Protein AF-A0A6A4THE2-F1 (afdb_monomer_lite)

Sequence (191 aa):
MVERQPLNVDTAPPATPEPNFGVDHFDLRKSAILLRVSKFRNQQLVLPAESPAGNKFVLVVRDSHLRSLVDGFVKMPEGRLSFGFMSTPGASAAELRTELVNGTVTPTPNLVCLLAPSNNLTASRTFGEAGVDFAKLLRSACNLFPEVVVLDFPPRLTADADHQKLMREEFHRVAARMDISFVTSVESSCF

Structure (mmCIF, N/CA/C/O backbone):
data_AF-A0A6A4THE2-F1
#
_entry.id   AF-A0A6A4THE2-F1
#
loop_
_atom_site.group_PDB
_atom_site.id
_atom_site.type_symbol
_atom_site.label_atom_id
_atom_site.label_alt_id
_atom_site.label_comp_id
_atom_site.label_asym_id
_atom_site.label_entity_id
_atom_site.label_seq_id
_atom_site.pdbx_PDB_ins_code
_atom_site.Cartn_x
_atom_site.Cartn_y
_atom_site.Cartn_z
_atom_site.occupancy
_atom_site.B_iso_or_equiv
_atom_site.auth_seq_id
_atom_site.auth_comp_id
_atom_site.auth_asym_id
_atom_site.auth_atom_id
_atom_site.pdbx_PDB_model_num
ATOM 1 N N . MET A 1 1 ? -18.995 58.769 -59.042 1.00 47.78 1 MET A N 1
ATOM 2 C CA . MET A 1 1 ? -18.087 59.090 -57.915 1.00 47.78 1 MET A CA 1
ATOM 3 C C . MET A 1 1 ? -18.699 58.482 -56.660 1.00 47.78 1 MET A C 1
ATOM 5 O O . MET A 1 1 ? -19.915 58.362 -56.667 1.00 47.78 1 MET A O 1
ATOM 9 N N . VAL A 1 2 ? -17.892 58.124 -55.652 1.00 33.59 2 VAL A N 1
ATOM 10 C CA . VAL A 1 2 ? -18.186 57.263 -54.472 1.00 33.59 2 VAL A CA 1
ATOM 11 C C . VAL A 1 2 ? -17.758 55.810 -54.740 1.00 33.59 2 VAL A C 1
ATOM 13 O O . VAL A 1 2 ? -18.439 55.075 -55.441 1.00 33.59 2 VAL A O 1
ATOM 16 N N . GLU A 1 3 ? -16.471 55.489 -54.589 1.00 31.64 3 GLU A N 1
ATOM 17 C CA . GLU A 1 3 ? -15.688 55.208 -53.360 1.00 31.64 3 GLU A CA 1
ATOM 18 C C . GLU A 1 3 ? -15.756 53.716 -52.992 1.00 31.64 3 GLU A C 1
ATOM 20 O O . GLU A 1 3 ? -16.794 53.185 -52.610 1.00 31.64 3 GLU A O 1
ATOM 25 N N . ARG A 1 4 ? -14.620 53.028 -53.175 1.00 43.34 4 ARG A N 1
ATOM 26 C CA . ARG A 1 4 ? -14.388 51.674 -52.668 1.00 43.34 4 ARG A CA 1
ATOM 27 C C . ARG A 1 4 ? -14.100 51.780 -51.172 1.00 43.34 4 ARG A C 1
ATOM 29 O O . ARG A 1 4 ? -13.187 52.512 -50.804 1.00 43.34 4 ARG A O 1
ATOM 36 N N . GLN A 1 5 ? -14.784 50.986 -50.353 1.00 42.03 5 GLN A N 1
ATOM 37 C CA . GLN A 1 5 ? -14.344 50.665 -48.992 1.00 42.03 5 GLN A CA 1
ATOM 38 C C . GLN A 1 5 ? -14.095 49.152 -48.843 1.00 42.03 5 GLN A C 1
ATOM 40 O O . GLN A 1 5 ? -14.671 48.368 -49.602 1.00 42.03 5 GLN A O 1
ATOM 45 N N . PRO A 1 6 ? -13.160 48.746 -47.961 1.00 44.06 6 PRO A N 1
ATOM 46 C CA . PRO A 1 6 ? -12.442 47.476 -48.056 1.00 44.06 6 PRO A CA 1
ATOM 47 C C . PRO A 1 6 ? -13.088 46.327 -47.263 1.00 44.06 6 PRO A C 1
ATOM 49 O O . PRO A 1 6 ? -13.943 46.544 -46.408 1.00 44.06 6 PRO A O 1
ATOM 52 N N . LEU A 1 7 ? -12.641 45.097 -47.565 1.00 41.56 7 LEU A N 1
ATOM 53 C CA . LEU A 1 7 ? -12.952 43.860 -46.837 1.00 41.56 7 LEU A CA 1
ATOM 54 C C . LEU A 1 7 ? -12.784 44.063 -45.325 1.00 41.56 7 LEU A C 1
ATOM 56 O O . LEU A 1 7 ? -11.675 44.351 -44.873 1.00 41.56 7 LEU A O 1
ATOM 60 N N . ASN A 1 8 ? -13.858 43.846 -44.562 1.00 42.09 8 ASN A N 1
ATOM 61 C CA . ASN A 1 8 ? -13.769 43.755 -43.113 1.00 42.09 8 ASN A CA 1
ATOM 62 C C . ASN A 1 8 ? -13.618 42.289 -42.701 1.00 42.09 8 ASN A C 1
ATOM 64 O O . ASN A 1 8 ? -14.359 41.410 -43.143 1.00 42.09 8 ASN A O 1
ATOM 68 N N . VAL A 1 9 ? -12.581 42.069 -41.907 1.00 47.09 9 VAL A N 1
ATOM 69 C CA . VAL A 1 9 ? -12.074 40.791 -41.430 1.00 47.09 9 VAL A CA 1
ATOM 70 C C . VAL A 1 9 ? -12.994 40.262 -40.329 1.00 47.09 9 VAL A C 1
ATOM 72 O O . VAL A 1 9 ? -13.354 40.997 -39.417 1.00 47.09 9 VAL A O 1
ATOM 75 N N . ASP A 1 10 ? -13.357 38.989 -40.472 1.00 46.22 10 ASP A N 1
ATOM 76 C CA . ASP A 1 10 ? -13.636 38.005 -39.422 1.00 46.22 10 ASP A CA 1
ATOM 77 C C . ASP A 1 10 ? -14.444 38.486 -38.200 1.00 46.22 10 ASP A C 1
ATOM 79 O O . ASP A 1 10 ? -13.923 39.063 -37.246 1.00 46.22 10 ASP A O 1
ATOM 83 N N . THR A 1 11 ? -15.746 38.194 -38.191 1.00 43.22 11 THR A N 1
ATOM 84 C CA . THR A 1 11 ? -16.556 38.249 -36.966 1.00 43.22 11 THR A CA 1
ATOM 85 C C . THR A 1 11 ? -17.008 36.832 -36.641 1.00 43.22 11 THR A C 1
ATOM 87 O O . THR A 1 11 ? -17.979 36.326 -37.205 1.00 43.22 11 THR A O 1
ATOM 90 N N . ALA A 1 12 ? -16.255 36.176 -35.758 1.00 51.69 12 ALA A N 1
ATOM 91 C CA . ALA A 1 12 ? -16.609 34.887 -35.184 1.00 51.69 12 ALA A CA 1
ATOM 92 C C . ALA A 1 12 ? -18.002 34.950 -34.515 1.00 51.69 12 ALA A C 1
ATOM 94 O O . ALA A 1 12 ? -18.358 35.985 -33.940 1.00 51.69 12 ALA A O 1
ATOM 95 N N . PRO A 1 13 ? -18.804 33.869 -34.569 1.00 50.53 13 PRO A N 1
ATOM 96 C CA . PRO A 1 13 ? -20.100 33.830 -33.902 1.00 50.53 13 PRO A CA 1
ATOM 97 C C . PRO A 1 13 ? -19.938 33.964 -32.375 1.00 50.53 13 PRO A C 1
ATOM 99 O O . PRO A 1 13 ? -18.913 33.549 -31.827 1.00 50.53 13 PRO A O 1
ATOM 102 N N . PRO A 1 14 ? -20.933 34.541 -31.673 1.00 45.19 14 PRO A N 1
ATOM 103 C CA . PRO A 1 14 ? -20.851 34.785 -30.239 1.00 45.19 14 PRO A CA 1
ATOM 104 C C . PRO A 1 14 ? -20.637 33.472 -29.484 1.00 45.19 14 PRO A C 1
ATOM 106 O O . PRO A 1 14 ? -21.377 32.506 -29.678 1.00 45.19 14 PRO A O 1
ATOM 109 N N . ALA A 1 15 ? -19.618 33.455 -28.623 1.00 46.94 15 ALA A N 1
ATOM 110 C CA . ALA A 1 15 ? -19.347 32.345 -27.726 1.00 46.94 15 ALA A CA 1
ATOM 111 C C . ALA A 1 15 ? -20.599 32.048 -26.889 1.00 46.94 15 ALA A C 1
ATOM 113 O O . ALA A 1 15 ? -21.132 32.920 -26.199 1.00 46.94 15 ALA A O 1
ATOM 114 N N . THR A 1 16 ? -21.075 30.808 -26.971 1.00 46.00 16 THR A N 1
ATOM 115 C CA . THR A 1 16 ? -22.059 30.254 -26.043 1.00 46.00 16 THR A CA 1
ATOM 116 C C . THR A 1 16 ? -21.571 30.460 -24.609 1.00 46.00 16 THR A C 1
ATOM 118 O O . THR A 1 16 ? -20.392 30.211 -24.352 1.00 46.00 16 THR A O 1
ATOM 121 N N . PRO A 1 17 ? -22.429 30.907 -23.675 1.00 41.12 17 PRO A N 1
ATOM 122 C CA . PRO A 1 17 ? -22.025 31.069 -22.288 1.00 41.12 17 PRO A CA 1
ATOM 123 C C . PRO A 1 17 ? -21.584 29.710 -21.741 1.00 41.12 17 PRO A C 1
ATOM 125 O O . PRO A 1 17 ? -22.376 28.768 -21.683 1.00 41.12 17 PRO A O 1
ATOM 128 N N . GLU A 1 18 ? -20.304 29.624 -21.382 1.00 40.69 18 GLU A N 1
ATOM 129 C CA . GLU A 1 18 ? -19.726 28.524 -20.614 1.00 40.69 18 GLU A CA 1
ATOM 130 C C . GLU A 1 18 ? -20.642 28.228 -19.415 1.00 40.69 18 GLU A C 1
ATOM 132 O O . GLU A 1 18 ? -21.074 29.170 -18.733 1.00 40.69 18 GLU A O 1
ATOM 137 N N . PRO A 1 19 ? -20.978 26.955 -19.141 1.00 32.97 19 PRO A N 1
ATOM 138 C CA . PRO A 1 19 ? -21.737 26.610 -17.956 1.00 32.97 19 PRO A CA 1
ATOM 139 C C . PRO A 1 19 ? -20.916 27.051 -16.751 1.00 32.97 19 PRO A C 1
AT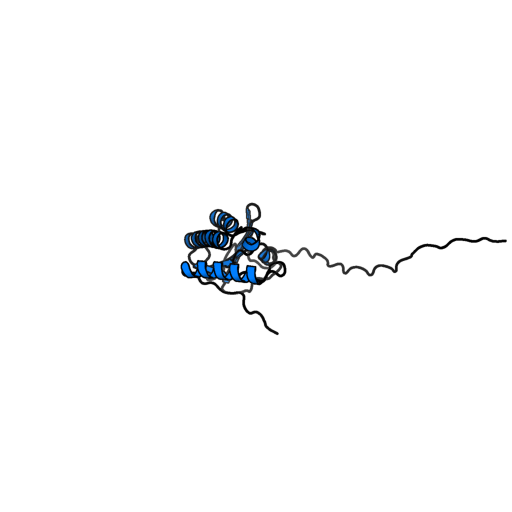OM 141 O O . PRO A 1 19 ? -19.862 26.495 -16.445 1.00 32.97 19 PRO A O 1
ATOM 144 N N . ASN A 1 20 ? -21.406 28.094 -16.087 1.00 34.16 20 ASN A N 1
ATOM 145 C CA . ASN A 1 20 ? -20.848 28.598 -14.852 1.00 34.16 20 ASN A CA 1
ATOM 146 C C . ASN A 1 20 ? -21.115 27.523 -13.790 1.00 34.16 20 ASN A C 1
ATOM 148 O O . ASN A 1 20 ? -22.138 27.544 -13.104 1.00 34.16 20 ASN A O 1
ATOM 152 N N . PHE A 1 21 ? -20.235 26.522 -13.719 1.00 31.91 21 PHE A N 1
ATOM 153 C CA . PHE A 1 21 ? -20.159 25.599 -12.600 1.00 31.91 21 PHE A CA 1
ATOM 154 C C . PHE A 1 21 ? -19.711 26.435 -11.412 1.00 31.91 21 PHE A C 1
ATOM 156 O O . PHE A 1 21 ? -18.520 26.584 -11.144 1.00 31.91 21 PHE A O 1
ATOM 163 N N . GLY A 1 22 ? -20.697 27.050 -10.756 1.00 26.88 22 GLY A N 1
ATOM 164 C CA . GLY A 1 22 ? -20.522 27.682 -9.468 1.00 26.88 22 GLY A CA 1
ATOM 165 C C . GLY A 1 22 ? -19.762 26.702 -8.597 1.00 26.88 22 GLY A C 1
ATOM 166 O O . GLY A 1 22 ? -20.231 25.596 -8.326 1.00 26.88 22 GLY A O 1
ATOM 167 N N . VAL A 1 23 ? -18.544 27.083 -8.227 1.00 34.28 23 VAL A N 1
ATOM 168 C CA . VAL A 1 23 ? -17.790 26.382 -7.202 1.00 34.28 23 VAL A CA 1
ATOM 169 C C . VAL A 1 23 ? -18.492 26.740 -5.904 1.00 34.28 23 VAL A C 1
ATOM 171 O O . VAL A 1 23 ? -18.096 27.664 -5.196 1.00 34.28 23 VAL A O 1
ATOM 174 N N . ASP A 1 24 ? -19.604 26.056 -5.639 1.00 31.52 24 ASP A N 1
ATOM 175 C CA . ASP A 1 24 ? -20.202 26.047 -4.322 1.00 31.52 24 ASP A CA 1
ATOM 176 C C . ASP A 1 24 ? -19.120 25.515 -3.396 1.00 31.52 24 ASP A C 1
ATOM 178 O O . ASP A 1 24 ? -18.710 24.353 -3.464 1.00 31.52 24 ASP A O 1
ATOM 182 N N . HIS A 1 25 ? -18.585 26.427 -2.592 1.00 35.97 25 HIS A N 1
ATOM 183 C CA . HIS A 1 25 ? -17.572 26.150 -1.598 1.00 35.97 25 HIS A CA 1
ATOM 184 C C . HIS A 1 25 ? -18.195 25.166 -0.601 1.00 35.97 25 HIS A C 1
ATOM 186 O O . HIS A 1 25 ? -18.919 25.550 0.319 1.00 35.97 25 HIS A O 1
ATOM 192 N N . PHE A 1 26 ? -18.001 23.873 -0.857 1.00 33.72 26 PHE A N 1
ATOM 193 C CA . PHE A 1 26 ? -18.670 22.813 -0.125 1.00 33.72 26 PHE A CA 1
ATOM 194 C C . PHE A 1 26 ? -18.062 22.732 1.273 1.00 33.72 26 PHE A C 1
ATOM 196 O O . PHE A 1 26 ? -16.903 22.362 1.463 1.00 33.72 26 PHE A O 1
ATOM 203 N N . ASP A 1 27 ? -18.842 23.162 2.257 1.00 34.69 27 ASP A N 1
ATOM 204 C CA . ASP A 1 27 ? -18.435 23.201 3.652 1.00 34.69 27 ASP A CA 1
ATOM 205 C C . ASP A 1 27 ? -18.423 21.776 4.231 1.00 34.69 27 ASP A C 1
ATOM 207 O O . ASP A 1 27 ? -19.470 21.182 4.513 1.00 34.69 27 ASP A O 1
ATOM 211 N N . LEU A 1 28 ? -17.212 21.248 4.434 1.00 39.53 28 LEU A N 1
ATOM 212 C CA . LEU A 1 28 ? -16.891 19.970 5.090 1.00 39.53 28 LEU A CA 1
ATOM 213 C C . LEU A 1 28 ? -17.504 19.817 6.499 1.00 39.53 28 LEU A C 1
ATOM 215 O O . LEU A 1 28 ? -17.424 18.747 7.094 1.00 39.53 28 LEU A O 1
ATOM 219 N N . ARG A 1 29 ? -18.139 20.861 7.046 1.00 37.97 29 ARG A N 1
ATOM 220 C CA . ARG A 1 29 ? -18.820 20.850 8.348 1.00 37.97 29 ARG A CA 1
ATOM 221 C C . ARG A 1 29 ? -20.212 20.210 8.348 1.00 37.97 29 ARG A C 1
ATOM 223 O O . ARG A 1 29 ? -20.781 20.049 9.424 1.00 37.97 29 ARG A O 1
ATOM 230 N N . LYS A 1 30 ? -20.793 19.857 7.194 1.00 32.84 30 LYS A N 1
ATOM 231 C CA . LYS A 1 30 ? -22.213 19.442 7.128 1.00 32.84 30 LYS A CA 1
ATOM 232 C C . LYS A 1 30 ? -22.513 17.960 7.399 1.00 32.84 30 LYS A C 1
ATOM 234 O O . LYS A 1 30 ? -23.680 17.581 7.408 1.00 32.84 30 LYS A O 1
ATOM 239 N N . SER A 1 31 ? -21.517 17.139 7.716 1.00 34.66 31 SER A N 1
ATOM 240 C CA . SER A 1 31 ? -21.732 15.790 8.264 1.00 34.66 31 SER A CA 1
ATOM 241 C C . SER A 1 31 ? -20.623 15.492 9.267 1.00 34.66 31 SER A C 1
ATOM 243 O O . SER A 1 31 ? -19.463 15.356 8.893 1.00 34.66 31 SER A O 1
ATOM 245 N N . ALA A 1 32 ? -20.986 15.500 10.549 1.00 33.16 32 ALA A N 1
ATOM 246 C CA . ALA A 1 32 ? -20.094 15.551 11.702 1.00 33.16 32 ALA A CA 1
ATOM 247 C C . ALA A 1 32 ? -19.288 14.257 11.922 1.00 33.16 32 ALA A C 1
ATOM 249 O O . ALA A 1 32 ? -19.515 13.520 12.874 1.00 33.16 32 ALA A O 1
ATOM 250 N N . ILE A 1 33 ? -18.298 14.012 11.069 1.00 43.28 33 ILE A N 1
ATOM 251 C CA . ILE A 1 33 ? -17.077 13.322 11.476 1.00 43.28 33 ILE A CA 1
ATOM 252 C C . ILE A 1 33 ? -16.025 14.419 11.484 1.00 43.28 33 ILE A C 1
ATOM 254 O O . ILE A 1 33 ? 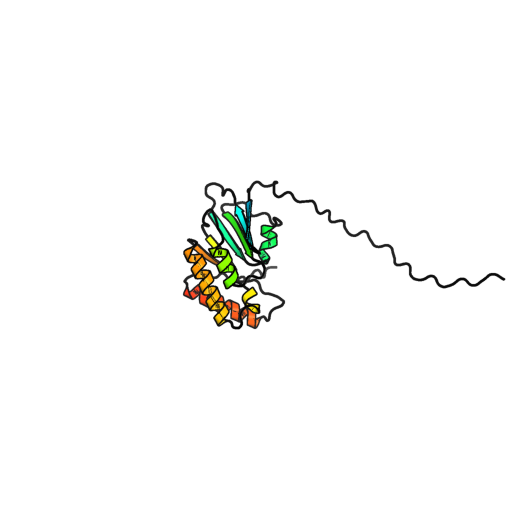-15.570 14.864 10.433 1.00 43.28 33 ILE A O 1
ATOM 258 N N . LEU A 1 34 ? -15.696 14.932 12.669 1.00 47.31 34 LEU A N 1
ATOM 259 C CA . LEU A 1 34 ? -14.552 15.823 12.811 1.00 47.31 34 LEU A CA 1
ATOM 260 C C . LEU A 1 34 ? -13.342 15.052 12.260 1.00 47.31 34 LEU A C 1
ATOM 262 O O . LEU A 1 34 ? -13.128 13.908 12.642 1.00 47.31 34 LEU A O 1
ATOM 266 N N . LEU A 1 35 ? -12.615 15.611 11.296 1.00 54.00 35 LEU A N 1
ATOM 267 C CA . LEU A 1 35 ? -11.446 14.963 10.702 1.00 54.00 35 LEU A CA 1
ATOM 268 C C . LEU A 1 35 ? -10.191 15.663 11.210 1.00 54.00 35 LEU A C 1
ATOM 270 O O . LEU A 1 35 ? -10.076 16.887 11.122 1.00 54.00 35 LEU A O 1
ATOM 274 N N . ARG A 1 36 ? -9.222 14.900 11.719 1.00 55.91 36 ARG A N 1
ATOM 275 C CA . ARG A 1 36 ? -7.886 15.429 11.988 1.00 55.91 36 ARG A CA 1
ATOM 276 C C . ARG A 1 36 ? -7.089 15.364 10.697 1.00 55.91 36 ARG A C 1
ATOM 278 O O . ARG A 1 36 ? -6.763 14.278 10.224 1.00 55.91 36 ARG A O 1
ATOM 285 N N . VAL A 1 37 ? -6.774 16.533 10.149 1.00 57.91 37 VAL A N 1
ATOM 286 C CA . VAL A 1 37 ? -5.910 16.660 8.975 1.00 57.91 37 VAL A CA 1
ATOM 287 C C . VAL A 1 37 ? -4.520 17.087 9.425 1.00 57.91 37 VAL A C 1
ATOM 289 O O . VAL A 1 37 ? -4.367 18.125 10.066 1.00 57.91 37 VAL A O 1
ATOM 292 N N . SER A 1 38 ? -3.499 16.313 9.075 1.00 58.56 38 SER A N 1
ATOM 293 C CA . SER A 1 38 ? -2.101 16.722 9.224 1.00 58.56 38 SER A CA 1
ATOM 294 C C . SER A 1 38 ? -1.381 16.622 7.889 1.00 58.56 38 SER A C 1
ATOM 296 O O . SER A 1 38 ? -1.568 15.666 7.136 1.00 58.56 38 SER A O 1
ATOM 298 N N . LYS A 1 39 ? -0.552 17.625 7.599 1.00 55.84 39 LYS A N 1
ATOM 299 C CA . LYS A 1 39 ? 0.350 17.619 6.449 1.00 55.84 39 LYS A CA 1
ATOM 300 C C . LYS A 1 39 ? 1.781 17.489 6.938 1.00 55.84 39 LYS A C 1
ATOM 302 O O . LYS A 1 39 ? 2.210 18.274 7.781 1.00 55.84 39 LYS A O 1
ATOM 307 N N . PHE A 1 40 ? 2.510 16.530 6.387 1.00 47.62 40 PHE A N 1
ATOM 308 C CA . PHE A 1 40 ? 3.949 16.407 6.576 1.00 47.62 40 PHE A CA 1
ATOM 309 C C . PHE A 1 40 ? 4.597 16.332 5.195 1.00 47.62 40 PHE A C 1
ATOM 311 O O . PHE A 1 40 ? 4.357 15.402 4.434 1.00 47.62 40 PHE A O 1
ATOM 318 N N . ARG A 1 41 ? 5.361 17.363 4.816 1.00 65.81 41 ARG A N 1
ATOM 319 C CA . ARG A 1 41 ? 5.879 17.523 3.442 1.00 65.81 41 ARG A CA 1
ATOM 320 C C . ARG A 1 41 ? 4.758 17.393 2.388 1.00 65.81 41 ARG A C 1
ATOM 322 O O . ARG A 1 41 ? 3.850 18.219 2.378 1.00 65.81 41 ARG A O 1
ATOM 329 N N . ASN A 1 42 ? 4.825 16.370 1.529 1.00 61.88 42 ASN A N 1
ATOM 330 C CA . ASN A 1 42 ? 3.851 16.072 0.471 1.00 61.88 42 ASN A CA 1
ATOM 331 C C . ASN A 1 42 ? 2.746 15.092 0.914 1.00 61.88 42 ASN A C 1
ATOM 333 O O . ASN A 1 42 ? 1.868 14.769 0.117 1.00 61.88 42 ASN A O 1
ATOM 337 N N . GLN A 1 43 ? 2.779 14.604 2.155 1.00 60.69 43 GLN A N 1
ATOM 338 C CA . GLN A 1 43 ? 1.788 13.688 2.711 1.00 60.69 43 GLN A CA 1
ATOM 339 C C . GLN A 1 43 ? 0.574 14.458 3.240 1.00 60.69 43 GLN A C 1
ATOM 341 O O . GLN A 1 43 ? 0.711 15.462 3.946 1.00 60.69 43 GLN A O 1
ATOM 346 N N . GLN A 1 44 ? -0.619 13.947 2.953 1.00 67.12 44 GLN A N 1
ATOM 347 C CA . GLN A 1 44 ? -1.866 14.362 3.586 1.00 67.12 44 GLN A CA 1
ATOM 348 C C . GLN A 1 44 ? -2.439 13.179 4.362 1.00 67.12 44 GLN A C 1
ATOM 350 O O . GLN A 1 44 ? -2.744 12.136 3.783 1.00 67.12 44 GLN A O 1
ATOM 355 N N . LEU A 1 45 ? -2.555 13.347 5.677 1.00 69.12 45 LEU A N 1
ATOM 356 C CA . LEU A 1 45 ? -3.149 12.377 6.586 1.00 69.12 45 LEU A CA 1
ATOM 357 C C . LEU A 1 45 ? -4.497 12.914 7.060 1.00 69.12 45 LEU A C 1
ATOM 359 O O . LEU A 1 45 ? -4.569 14.026 7.578 1.00 69.12 45 LEU A O 1
ATOM 363 N N . VAL A 1 46 ? -5.544 12.120 6.878 1.00 69.56 46 VAL A N 1
ATOM 364 C CA . VAL A 1 46 ? -6.910 12.399 7.319 1.00 69.56 46 VAL A CA 1
ATOM 365 C C . VAL A 1 46 ? -7.338 11.270 8.237 1.00 69.56 46 VAL A C 1
ATOM 367 O O . VAL A 1 46 ? -7.367 10.115 7.823 1.00 69.56 46 VAL A O 1
ATOM 370 N N . LEU A 1 47 ? -7.662 11.595 9.483 1.00 66.75 47 LEU A N 1
ATOM 371 C CA . LEU A 1 47 ? -8.113 10.631 10.483 1.00 66.75 47 LEU A CA 1
ATOM 372 C C . LEU A 1 47 ? -9.509 11.006 10.981 1.00 66.75 47 LEU A C 1
ATOM 374 O O . LEU A 1 47 ? -9.789 12.199 11.115 1.00 66.75 47 LEU A O 1
ATOM 378 N N . PRO A 1 48 ? -10.365 10.032 11.318 1.00 63.62 48 PRO A N 1
ATOM 379 C CA . PRO A 1 48 ? -11.575 10.311 12.076 1.00 63.62 48 PRO A CA 1
ATOM 380 C C . PRO A 1 48 ? -11.167 10.825 13.464 1.00 63.62 48 PRO A C 1
ATOM 382 O O . PRO A 1 48 ? -10.382 10.182 14.158 1.00 63.62 48 PRO A O 1
ATOM 385 N N . ALA A 1 49 ? -11.648 12.001 13.862 1.00 54.84 49 ALA A N 1
ATOM 386 C CA . ALA A 1 49 ? -11.329 12.592 15.162 1.00 54.84 49 ALA A CA 1
ATOM 387 C C . ALA A 1 49 ? -12.031 11.856 16.306 1.00 54.84 49 ALA A C 1
ATOM 389 O O . ALA A 1 49 ? -11.480 11.784 17.398 1.00 54.84 49 ALA A O 1
ATOM 390 N N . GLU A 1 50 ? -13.195 11.264 16.036 1.00 56.66 50 GLU A N 1
ATOM 391 C CA . GLU A 1 50 ? -13.880 10.344 16.938 1.00 56.66 50 GLU A CA 1
ATOM 392 C C . GLU A 1 50 ? -14.465 9.194 16.112 1.00 56.66 50 GLU A C 1
ATOM 394 O O . GLU A 1 50 ? -15.204 9.406 15.150 1.00 56.66 50 GLU A O 1
ATOM 399 N N . SER A 1 51 ? -14.089 7.961 16.455 1.00 54.78 51 SER A N 1
ATOM 400 C CA . SER A 1 51 ? -14.739 6.767 15.917 1.00 54.78 51 SER A CA 1
ATOM 401 C C . SER A 1 51 ? -15.937 6.465 16.825 1.00 54.78 51 SER A C 1
ATOM 403 O O . SER A 1 51 ? -15.718 6.318 18.032 1.00 54.78 51 SER A O 1
ATOM 405 N N . PRO A 1 52 ? -17.179 6.376 16.309 1.00 58.50 52 PRO A N 1
ATOM 406 C CA . PRO A 1 52 ? -18.329 5.977 17.116 1.00 58.50 52 PRO A CA 1
ATOM 407 C C . PRO A 1 52 ? -18.028 4.688 17.889 1.00 58.50 52 PRO A C 1
ATOM 409 O O . PRO A 1 52 ? -17.383 3.779 17.353 1.00 58.50 52 PRO A O 1
ATOM 412 N N . ALA A 1 53 ? -18.466 4.607 19.148 1.00 59.12 53 ALA A N 1
ATOM 413 C CA . ALA A 1 53 ? -18.183 3.462 20.010 1.00 59.12 53 ALA A CA 1
ATOM 414 C C . ALA A 1 53 ? -18.605 2.145 19.325 1.00 59.12 53 ALA A C 1
ATOM 416 O O . ALA A 1 53 ? -19.785 1.923 19.063 1.00 59.12 53 ALA A O 1
ATOM 417 N N . GLY A 1 54 ? -17.626 1.284 19.021 1.00 67.38 54 GLY A N 1
ATOM 418 C CA . GLY A 1 54 ? -17.836 -0.012 18.361 1.00 67.38 54 GLY A CA 1
ATOM 419 C C . GLY A 1 54 ? -17.440 -0.089 16.880 1.00 67.38 54 GLY A C 1
ATOM 420 O O . GLY A 1 54 ? -17.447 -1.188 16.324 1.00 67.38 54 GLY A O 1
ATOM 421 N N . ASN A 1 55 ? -17.049 1.019 16.241 1.00 73.31 55 ASN A N 1
ATOM 422 C CA . ASN A 1 55 ? -16.586 1.000 14.851 1.00 73.31 55 ASN A CA 1
ATOM 423 C C . ASN A 1 55 ? -15.123 0.551 14.728 1.00 73.31 55 ASN A C 1
ATOM 425 O O . ASN A 1 55 ? -14.254 1.043 15.452 1.00 73.31 55 ASN A O 1
ATOM 429 N N . LYS A 1 56 ? -14.830 -0.323 13.755 1.00 79.31 56 LYS A N 1
ATOM 430 C CA . LYS A 1 56 ? -13.445 -0.690 13.415 1.00 79.31 56 LYS A CA 1
ATOM 431 C C . LYS A 1 56 ? -12.801 0.417 12.584 1.00 79.31 56 LYS A C 1
ATOM 433 O O . LYS A 1 56 ? -13.357 0.833 11.569 1.00 79.31 56 LYS A O 1
ATOM 438 N N . PHE A 1 57 ? -11.624 0.868 12.994 1.00 81.69 57 PHE A N 1
ATOM 439 C CA . PHE A 1 57 ? -10.853 1.881 12.286 1.00 81.69 57 PHE A CA 1
ATOM 440 C C . PHE A 1 57 ? -9.954 1.238 11.218 1.00 81.69 57 PHE A C 1
ATOM 442 O O . PHE A 1 57 ? -9.108 0.401 11.534 1.00 81.69 57 PHE A O 1
ATOM 449 N N . VAL A 1 58 ? -10.131 1.633 9.958 1.00 82.75 58 VAL A N 1
ATOM 450 C CA . VAL A 1 58 ? -9.344 1.186 8.804 1.00 82.75 58 VAL A CA 1
ATOM 451 C C . VAL A 1 58 ? -8.530 2.359 8.267 1.00 82.75 58 VAL A C 1
ATOM 453 O O . VAL A 1 58 ? -9.091 3.382 7.879 1.00 82.75 58 VAL A O 1
ATOM 456 N N . LEU A 1 59 ? -7.209 2.215 8.205 1.00 84.31 59 LEU A N 1
ATOM 457 C CA . LEU A 1 59 ? -6.335 3.200 7.571 1.00 84.31 59 LEU A CA 1
ATOM 458 C C . LEU A 1 59 ? -6.006 2.749 6.147 1.00 84.31 59 LEU A C 1
ATOM 460 O O . LEU A 1 59 ? -5.413 1.693 5.953 1.00 84.31 59 LEU A O 1
ATOM 464 N N . VAL A 1 60 ? -6.337 3.562 5.151 1.00 84.06 60 VAL A N 1
ATOM 465 C CA . VAL A 1 60 ? -5.960 3.326 3.755 1.00 84.06 60 VAL A CA 1
ATOM 466 C C . VAL A 1 60 ? -4.729 4.162 3.415 1.00 84.06 60 VAL A C 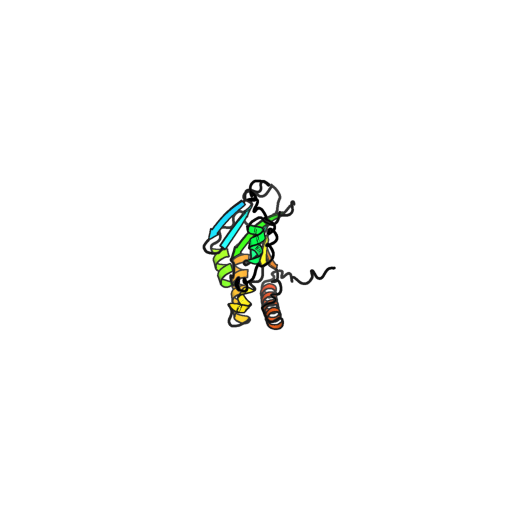1
ATOM 468 O O . VAL A 1 60 ? -4.728 5.380 3.591 1.00 84.06 60 VAL A O 1
ATOM 471 N N . VAL A 1 61 ? -3.681 3.517 2.906 1.00 81.50 61 VAL A N 1
ATOM 472 C CA . VAL A 1 61 ? -2.413 4.160 2.535 1.00 81.50 61 VAL A CA 1
ATOM 473 C C . VAL A 1 61 ? -2.227 4.074 1.020 1.00 81.50 61 VAL A C 1
ATOM 475 O O . VAL A 1 61 ? -2.226 2.973 0.467 1.00 81.50 61 VAL A O 1
ATOM 478 N N . ARG A 1 62 ? -2.066 5.213 0.332 1.00 73.44 62 ARG A N 1
ATOM 479 C CA . ARG A 1 62 ? -1.833 5.267 -1.128 1.00 73.44 62 ARG A CA 1
ATOM 480 C C . ARG A 1 62 ? -0.993 6.481 -1.543 1.00 73.44 62 ARG A C 1
ATOM 482 O O . ARG A 1 62 ? -0.695 7.379 -0.761 1.00 73.44 62 ARG A O 1
ATOM 489 N N . ASP A 1 63 ? -0.658 6.499 -2.826 1.00 65.12 63 ASP A N 1
ATOM 490 C CA . ASP A 1 63 ? -0.318 7.675 -3.618 1.00 65.12 63 ASP A CA 1
ATOM 491 C C . ASP A 1 63 ? -1.533 8.582 -3.950 1.00 65.12 63 ASP A C 1
ATOM 493 O O . ASP A 1 63 ? -2.618 8.461 -3.377 1.00 65.12 63 ASP A O 1
ATOM 497 N N . SER A 1 64 ? -1.351 9.521 -4.882 1.00 59.81 64 SER A N 1
ATOM 498 C CA . SER A 1 64 ? -2.278 10.609 -5.233 1.00 59.81 64 SER A CA 1
ATOM 499 C C . SER A 1 64 ? -3.706 10.198 -5.588 1.00 59.81 64 SER A C 1
ATOM 501 O O . SER A 1 64 ? -4.590 11.051 -5.546 1.00 59.81 64 SER A O 1
ATOM 503 N N . HIS A 1 65 ? -3.974 8.935 -5.925 1.00 56.62 65 HIS A N 1
ATOM 504 C CA . HIS A 1 65 ? -5.322 8.504 -6.308 1.00 56.62 65 HIS A CA 1
ATOM 505 C C . HIS A 1 65 ? -6.343 8.512 -5.155 1.00 56.62 65 HIS A C 1
ATOM 507 O O . HIS A 1 65 ? -7.530 8.353 -5.422 1.00 56.62 65 HIS A O 1
ATOM 513 N N . LEU A 1 66 ? -5.928 8.679 -3.891 1.00 59.94 66 LEU A N 1
ATOM 514 C CA . LEU A 1 66 ? -6.864 8.896 -2.770 1.00 59.94 66 LEU A CA 1
ATOM 515 C C . LEU A 1 66 ? -7.180 10.373 -2.521 1.00 59.94 66 LEU A C 1
ATOM 517 O O . LEU A 1 66 ? -8.002 10.672 -1.656 1.00 59.94 66 LEU A O 1
ATOM 521 N N . ARG A 1 67 ? -6.550 11.308 -3.244 1.00 55.38 67 ARG A N 1
ATOM 522 C CA . ARG A 1 67 ? -6.694 12.738 -2.957 1.00 55.38 67 ARG A CA 1
ATOM 523 C C . ARG A 1 67 ? -8.137 13.232 -3.102 1.00 55.38 67 ARG A C 1
ATOM 525 O O . ARG A 1 67 ? -8.568 14.033 -2.292 1.00 55.38 67 ARG A O 1
ATOM 532 N N . SER A 1 68 ? -8.926 12.666 -4.015 1.00 54.56 68 SER A N 1
ATOM 533 C CA . SER A 1 68 ? -10.361 12.974 -4.125 1.00 54.56 68 SER A CA 1
ATOM 534 C C . SER A 1 68 ? -11.187 12.534 -2.904 1.00 54.56 68 SER A C 1
ATOM 536 O O . SER A 1 68 ? -12.129 13.226 -2.527 1.00 54.56 68 SER A O 1
ATOM 538 N N . LEU A 1 69 ? -10.831 11.421 -2.250 1.00 54.94 69 LEU A N 1
ATOM 539 C CA . LEU A 1 69 ? -11.472 10.976 -1.001 1.00 54.94 69 LEU A CA 1
ATOM 540 C C . LEU A 1 69 ? -11.072 11.879 0.170 1.00 54.94 69 LEU A C 1
ATOM 542 O O . LEU A 1 69 ? -11.894 12.273 0.989 1.00 54.94 69 LEU A O 1
ATOM 546 N N . VAL A 1 70 ? -9.790 12.223 0.207 1.00 54.09 70 VAL A N 1
ATOM 547 C CA . VAL A 1 70 ? -9.155 13.074 1.215 1.00 54.09 70 VAL A CA 1
ATOM 548 C C . VAL A 1 70 ? -9.633 14.530 1.136 1.00 54.09 70 VAL A C 1
ATOM 550 O O . VAL A 1 70 ? -9.774 15.179 2.170 1.00 54.09 70 VAL A O 1
ATOM 553 N N . ASP A 1 71 ? -9.926 15.028 -0.066 1.00 58.31 71 ASP A N 1
ATOM 554 C CA . ASP A 1 71 ? -10.454 16.375 -0.310 1.00 58.31 71 ASP A CA 1
ATOM 555 C C . ASP A 1 71 ? -11.989 16.449 -0.120 1.00 58.31 71 ASP A C 1
ATOM 557 O O . ASP A 1 71 ? -12.587 17.506 -0.307 1.00 58.31 71 ASP A O 1
ATOM 561 N N . GLY A 1 72 ? -12.639 15.351 0.298 1.00 53.50 72 GLY A N 1
ATOM 562 C CA . GLY A 1 72 ? -14.052 15.334 0.695 1.00 53.50 72 GLY A CA 1
ATOM 563 C C . GLY A 1 72 ? -15.060 15.207 -0.447 1.00 53.50 72 GLY A C 1
ATOM 564 O O . GLY A 1 72 ? -16.254 15.398 -0.224 1.00 53.50 72 GLY A O 1
ATOM 565 N N . PHE A 1 73 ? -14.615 14.858 -1.658 1.00 47.88 73 PHE A N 1
ATOM 566 C CA . PHE A 1 73 ? -15.507 14.700 -2.814 1.00 47.88 73 PHE A CA 1
ATOM 567 C C . PHE A 1 73 ? -16.362 13.427 -2.757 1.00 47.88 73 PHE A C 1
ATOM 569 O O . PHE A 1 73 ? -17.336 13.305 -3.498 1.00 47.88 73 PHE A O 1
ATOM 576 N N . VAL A 1 74 ? -16.029 12.477 -1.878 1.00 53.88 74 VAL A N 1
ATOM 577 C CA . VAL A 1 74 ? -16.769 11.222 -1.707 1.00 53.88 74 VAL A CA 1
ATOM 578 C C . VAL A 1 74 ? -17.262 11.113 -0.274 1.00 53.88 74 VAL A C 1
ATOM 580 O O . VAL A 1 74 ? -16.478 11.147 0.674 1.00 53.88 74 VAL A O 1
ATOM 583 N N . LYS A 1 75 ? -18.577 10.941 -0.118 1.00 55.34 75 LYS A N 1
ATOM 584 C CA . LYS A 1 75 ? -19.163 10.580 1.172 1.00 55.34 75 LYS A CA 1
ATOM 585 C C . LYS A 1 75 ? -18.727 9.166 1.531 1.00 55.34 75 LYS A C 1
ATOM 587 O O . LYS A 1 75 ? -18.977 8.230 0.773 1.00 55.34 75 LYS A O 1
ATOM 592 N N . MET A 1 76 ? -18.100 9.019 2.693 1.00 62.16 76 MET A N 1
ATOM 593 C CA . MET A 1 76 ? -17.800 7.697 3.225 1.00 62.16 76 MET A CA 1
ATOM 594 C C . MET A 1 76 ? -19.106 6.962 3.539 1.00 62.16 76 MET A C 1
ATOM 596 O O . MET A 1 76 ? -20.029 7.589 4.065 1.00 62.16 76 MET A O 1
ATOM 600 N N . PRO A 1 77 ? -19.211 5.663 3.213 1.00 58.72 77 PRO A N 1
ATOM 601 C CA . PRO A 1 77 ? -20.393 4.890 3.553 1.00 58.72 77 PRO A CA 1
ATOM 602 C C . PRO A 1 77 ? -20.587 4.895 5.070 1.00 58.72 77 PRO A C 1
ATOM 604 O O . PRO A 1 77 ? -19.655 4.617 5.828 1.00 58.72 77 PRO A O 1
ATOM 607 N N . GLU A 1 78 ? -21.803 5.208 5.509 1.00 62.59 78 GLU A N 1
ATOM 608 C CA . GLU A 1 78 ? -22.184 5.067 6.910 1.00 62.59 78 GLU A CA 1
ATOM 609 C C . GLU A 1 78 ? -22.191 3.580 7.280 1.00 62.59 78 GLU A C 1
ATOM 611 O O . GLU A 1 78 ? -22.690 2.734 6.533 1.00 62.59 78 GLU A O 1
ATOM 616 N N . GLY A 1 79 ? -21.610 3.232 8.427 1.00 66.94 79 GLY A N 1
ATOM 617 C CA . GLY A 1 79 ? -21.539 1.840 8.845 1.00 66.94 79 GLY A CA 1
ATOM 618 C C . GLY A 1 79 ? -20.646 1.596 10.052 1.00 66.94 79 GLY A C 1
ATOM 619 O O . GLY A 1 79 ? -20.263 2.511 10.777 1.00 66.94 79 GLY A O 1
ATOM 620 N N . ARG A 1 80 ? -20.302 0.319 10.250 1.00 75.06 80 ARG A N 1
ATOM 621 C CA . ARG A 1 80 ? -19.474 -0.162 11.372 1.00 75.06 80 ARG A CA 1
ATOM 622 C C . ARG A 1 80 ? -17.970 0.072 11.180 1.00 75.06 80 ARG A C 1
ATOM 624 O O . ARG A 1 80 ? -17.166 -0.437 11.961 1.00 75.06 80 ARG A O 1
ATOM 631 N N . LEU A 1 81 ? -17.583 0.771 10.115 1.00 73.81 81 LEU A N 1
ATOM 632 C CA . LEU A 1 81 ? -16.195 1.054 9.769 1.00 73.81 81 LEU A CA 1
ATOM 633 C C . LEU A 1 81 ? -15.966 2.561 9.777 1.00 73.81 81 LEU A C 1
ATOM 635 O O . LEU A 1 81 ? -16.762 3.318 9.229 1.00 73.81 81 LEU A O 1
ATOM 639 N N . SER A 1 82 ? -14.847 2.967 10.359 1.00 78.31 82 SER A N 1
ATOM 640 C CA . SER A 1 82 ? -14.335 4.332 10.288 1.00 78.31 82 SER A CA 1
ATOM 641 C C . SER A 1 82 ? -13.073 4.310 9.441 1.00 78.31 82 SER A C 1
ATOM 643 O O . SER A 1 82 ? -12.240 3.424 9.615 1.00 78.31 82 SER A O 1
ATOM 645 N N . PHE A 1 83 ? -12.909 5.270 8.536 1.00 77.12 83 PHE A N 1
ATOM 646 C CA . PHE A 1 83 ? -11.789 5.278 7.599 1.00 77.12 83 PHE A CA 1
ATOM 647 C C . PHE A 1 83 ? -10.872 6.468 7.826 1.00 77.12 83 PHE A C 1
ATOM 649 O O . PHE A 1 83 ? -11.325 7.587 8.056 1.00 77.12 83 PHE A O 1
ATOM 656 N N . GLY A 1 84 ? -9.577 6.205 7.729 1.00 79.88 84 GLY A N 1
ATOM 657 C CA . GLY A 1 84 ? -8.524 7.203 7.664 1.00 79.88 84 GLY A CA 1
ATOM 658 C C . GLY A 1 84 ? -7.749 7.021 6.373 1.00 79.88 84 GLY A C 1
ATOM 659 O O . GLY A 1 84 ? -7.695 5.922 5.820 1.00 79.88 84 GLY A O 1
ATOM 660 N N . PHE A 1 85 ? -7.132 8.089 5.896 1.00 80.06 85 PHE A N 1
ATOM 661 C CA . PHE A 1 85 ? -6.431 8.102 4.624 1.00 80.06 85 PHE A CA 1
ATOM 662 C C . PHE A 1 85 ? -5.065 8.742 4.784 1.00 80.06 85 PHE A C 1
ATOM 664 O O . PHE A 1 85 ? -4.951 9.848 5.305 1.00 80.06 85 PHE A O 1
ATOM 671 N N . MET A 1 86 ? -4.038 8.059 4.296 1.00 80.25 86 MET A N 1
ATOM 672 C CA . MET A 1 86 ? -2.686 8.581 4.184 1.00 80.25 86 MET A CA 1
ATOM 673 C C . MET A 1 86 ? -2.312 8.610 2.706 1.00 80.25 86 MET A C 1
ATOM 675 O O . MET A 1 86 ? -2.170 7.562 2.075 1.00 80.25 86 MET A O 1
ATOM 679 N N . SER A 1 87 ? -2.205 9.814 2.149 1.00 78.12 87 SER A N 1
ATOM 680 C CA . SER A 1 87 ? -1.942 10.037 0.729 1.00 78.12 87 SER A CA 1
ATOM 681 C C . SER A 1 87 ? -0.609 10.746 0.537 1.00 78.12 87 SER A C 1
ATOM 683 O O . SER A 1 87 ? -0.477 11.902 0.939 1.00 78.12 87 SER A O 1
ATOM 685 N N . THR A 1 88 ? 0.335 10.102 -0.150 1.00 74.38 88 THR A N 1
ATOM 686 C CA . THR A 1 88 ? 1.607 10.723 -0.561 1.00 74.38 88 THR A CA 1
ATOM 687 C C . THR A 1 88 ? 1.748 10.659 -2.088 1.00 74.38 88 THR A C 1
ATOM 689 O O . THR A 1 88 ? 2.200 9.646 -2.625 1.00 74.38 88 THR A O 1
ATOM 692 N N . PRO A 1 89 ? 1.335 11.710 -2.825 1.00 68.69 89 PRO A N 1
ATOM 693 C CA . PRO A 1 89 ? 1.421 11.777 -4.284 1.00 68.69 89 PRO A CA 1
ATOM 694 C C . PRO A 1 89 ? 2.797 11.402 -4.834 1.00 68.69 89 PRO A C 1
ATOM 696 O O . PRO A 1 89 ? 3.809 11.920 -4.372 1.00 68.69 89 PRO A O 1
ATOM 699 N N . GLY A 1 90 ? 2.824 10.518 -5.835 1.00 71.94 90 GLY A N 1
ATOM 700 C CA . GLY A 1 90 ? 4.057 10.111 -6.517 1.00 71.94 90 GLY A CA 1
ATOM 701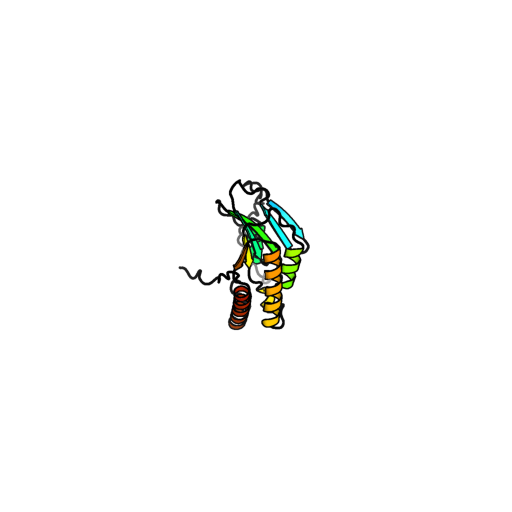 C C . GLY A 1 90 ? 5.003 9.222 -5.703 1.00 71.94 90 GLY A C 1
ATOM 702 O O . GLY A 1 90 ? 6.039 8.832 -6.231 1.00 71.94 90 GLY A O 1
ATOM 703 N N . ALA A 1 91 ? 4.657 8.863 -4.462 1.00 76.25 91 ALA A N 1
ATOM 704 C CA . ALA A 1 91 ? 5.564 8.132 -3.588 1.00 76.25 91 ALA A CA 1
ATOM 705 C C . ALA A 1 91 ? 5.844 6.703 -4.076 1.00 76.25 91 ALA A C 1
ATOM 707 O O . ALA A 1 91 ? 4.932 5.942 -4.420 1.00 76.25 91 ALA A O 1
ATOM 708 N N . SER A 1 92 ? 7.122 6.347 -4.052 1.00 83.94 92 SER A N 1
ATOM 709 C CA . SER A 1 92 ? 7.645 4.984 -4.104 1.00 83.94 92 SER A CA 1
ATOM 710 C C . SER A 1 92 ? 7.472 4.261 -2.760 1.00 83.94 92 SER A C 1
ATOM 712 O O . SER A 1 92 ? 7.173 4.871 -1.730 1.00 83.94 92 SER A O 1
ATOM 714 N N . ALA A 1 93 ? 7.724 2.950 -2.736 1.00 85.19 93 ALA A N 1
ATOM 715 C CA . ALA A 1 93 ? 7.702 2.140 -1.517 1.00 85.19 93 ALA A CA 1
ATOM 716 C C . ALA A 1 93 ? 8.585 2.712 -0.387 1.00 85.19 93 ALA A C 1
ATOM 718 O O . ALA A 1 93 ? 8.187 2.723 0.780 1.00 85.19 93 ALA A O 1
ATOM 719 N N . ALA A 1 94 ? 9.777 3.212 -0.728 1.00 84.31 94 ALA A N 1
ATOM 720 C CA . ALA A 1 94 ? 10.725 3.770 0.234 1.00 84.31 94 ALA A CA 1
ATOM 721 C C . ALA A 1 94 ? 10.225 5.087 0.855 1.00 84.31 94 ALA A C 1
ATOM 723 O O . ALA A 1 94 ? 10.386 5.322 2.059 1.00 84.31 94 ALA A O 1
ATOM 724 N N . GLU A 1 95 ? 9.581 5.928 0.049 1.00 83.56 95 GLU A N 1
ATOM 725 C CA . GLU A 1 95 ? 8.986 7.185 0.504 1.00 83.56 95 GLU A CA 1
ATOM 726 C C . GLU A 1 95 ? 7.760 6.914 1.374 1.00 83.56 95 GLU A C 1
ATOM 728 O O . GLU A 1 95 ? 7.702 7.411 2.496 1.00 83.56 95 GLU A O 1
ATOM 733 N N . LEU A 1 96 ? 6.849 6.033 0.938 1.00 83.56 96 LEU A N 1
ATOM 734 C CA . LEU A 1 96 ? 5.701 5.613 1.751 1.00 83.56 96 LEU A CA 1
ATOM 735 C C . LEU A 1 96 ? 6.135 5.048 3.103 1.00 83.56 96 LEU A C 1
ATOM 737 O O . LEU A 1 96 ? 5.502 5.329 4.116 1.00 83.56 96 LEU A O 1
ATOM 741 N N . ARG A 1 97 ? 7.239 4.295 3.147 1.00 87.19 97 ARG A N 1
ATOM 742 C CA . ARG A 1 97 ? 7.784 3.767 4.402 1.00 87.19 97 ARG A CA 1
ATOM 743 C C . ARG A 1 97 ? 8.222 4.888 5.338 1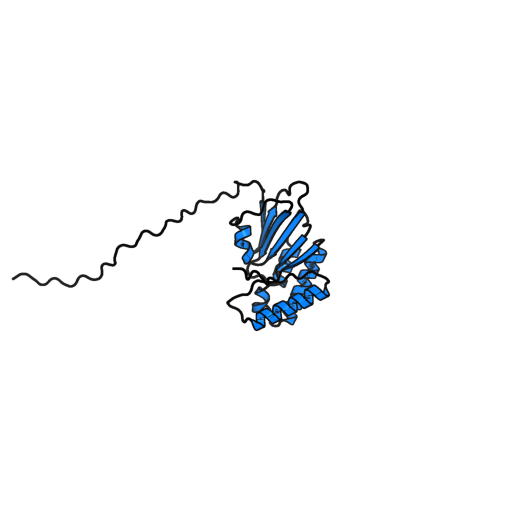.00 87.19 97 ARG A C 1
ATOM 745 O O . ARG A 1 97 ? 7.949 4.822 6.532 1.00 87.19 97 ARG A O 1
ATOM 752 N N . THR A 1 98 ? 8.926 5.883 4.809 1.00 83.38 98 THR A N 1
ATOM 753 C CA . THR A 1 98 ? 9.394 7.034 5.595 1.00 83.38 98 THR A CA 1
ATOM 754 C C . THR A 1 98 ? 8.210 7.794 6.181 1.00 83.38 98 THR A C 1
ATOM 756 O O . THR A 1 98 ? 8.192 8.100 7.370 1.00 83.38 98 THR A O 1
ATOM 759 N N . GLU A 1 99 ? 7.192 8.021 5.359 1.00 82.56 99 GLU A N 1
ATOM 760 C CA . GLU A 1 99 ? 5.953 8.686 5.749 1.00 82.56 99 GLU A CA 1
ATOM 761 C C . GLU A 1 99 ? 5.140 7.876 6.776 1.00 82.56 99 GLU A C 1
ATOM 763 O O . GLU A 1 99 ? 4.553 8.451 7.687 1.00 82.56 99 GLU A O 1
ATOM 768 N N . LEU A 1 100 ? 5.147 6.542 6.689 1.00 83.56 100 LEU A N 1
ATOM 769 C CA . LEU A 1 100 ? 4.469 5.663 7.646 1.00 83.56 100 LEU A CA 1
ATOM 770 C C . LEU A 1 100 ? 5.161 5.640 9.014 1.00 83.56 100 LEU A C 1
ATOM 772 O O . LEU A 1 100 ? 4.494 5.655 10.040 1.00 83.56 100 LEU A O 1
ATOM 776 N N . VAL A 1 101 ? 6.497 5.607 9.028 1.00 84.69 101 VAL A N 1
ATOM 777 C CA . VAL A 1 101 ? 7.295 5.583 10.266 1.00 84.69 101 VAL A CA 1
ATOM 778 C C . VAL A 1 101 ? 7.252 6.929 10.989 1.00 84.69 101 VAL A C 1
ATOM 780 O O . VAL A 1 101 ? 7.240 6.961 12.215 1.00 84.69 101 VAL A O 1
ATOM 783 N N . ASN A 1 102 ? 7.220 8.033 10.241 1.00 80.94 102 ASN A N 1
ATOM 784 C CA . ASN A 1 102 ? 7.159 9.379 10.813 1.00 80.94 102 ASN A CA 1
ATOM 785 C C . ASN A 1 102 ? 5.722 9.846 11.091 1.00 80.94 102 ASN A C 1
ATOM 787 O O . ASN A 1 102 ? 5.519 10.822 11.813 1.00 80.94 102 ASN A O 1
ATOM 791 N N . GLY A 1 103 ? 4.730 9.181 10.498 1.00 74.12 103 GLY A N 1
ATOM 792 C CA . GLY A 1 103 ? 3.324 9.513 10.642 1.00 74.12 103 GLY A CA 1
ATOM 793 C C . GLY A 1 103 ? 2.780 9.082 11.998 1.00 74.12 103 GLY A C 1
ATOM 794 O O . GLY A 1 103 ? 2.688 7.895 12.304 1.00 74.12 103 GLY A O 1
ATOM 795 N N . THR A 1 104 ? 2.341 10.045 12.803 1.00 75.62 104 THR A N 1
ATOM 796 C CA . THR A 1 104 ? 1.613 9.750 14.040 1.00 75.62 104 THR A CA 1
ATOM 797 C C . THR A 1 104 ? 0.157 9.419 13.708 1.00 75.62 104 THR A C 1
ATOM 799 O O . THR A 1 104 ? -0.685 10.312 13.601 1.00 75.62 104 THR A O 1
ATOM 802 N N . VAL A 1 105 ? -0.150 8.131 13.538 1.00 77.62 105 VAL A N 1
ATOM 803 C CA . VAL A 1 105 ? -1.527 7.646 13.356 1.00 77.62 105 VAL A CA 1
ATOM 804 C C . VAL A 1 105 ? -2.132 7.341 14.724 1.00 77.62 105 VAL A C 1
ATOM 806 O O . VAL A 1 105 ? -1.706 6.416 15.411 1.00 77.62 105 VAL A O 1
ATOM 809 N N . THR A 1 106 ? -3.117 8.133 15.145 1.00 73.31 106 THR A N 1
ATOM 810 C CA . THR A 1 106 ? -3.834 7.923 16.413 1.00 73.31 106 THR A CA 1
ATOM 811 C C . THR A 1 106 ? -5.326 8.197 16.211 1.00 73.31 106 THR A C 1
ATOM 813 O O . THR A 1 106 ? -5.650 9.269 15.696 1.00 73.31 106 THR A O 1
ATOM 816 N N . PRO A 1 107 ? -6.234 7.286 16.619 1.00 76.50 107 PRO A N 1
ATOM 817 C CA . PRO A 1 107 ? -5.989 5.996 17.287 1.00 76.50 107 PRO A CA 1
ATOM 818 C C . PRO A 1 107 ? -5.330 4.948 16.371 1.00 76.50 107 PRO A C 1
ATOM 820 O O . PRO A 1 107 ? -5.301 5.117 15.156 1.00 76.50 107 PRO A O 1
ATOM 823 N N . THR A 1 108 ? -4.779 3.872 16.942 1.00 84.56 108 THR A N 1
ATOM 824 C CA . THR A 1 108 ? -4.189 2.774 16.156 1.00 84.56 108 THR A CA 1
ATOM 825 C C . THR A 1 108 ? -5.273 2.097 15.305 1.00 84.56 108 THR A C 1
ATOM 827 O O . THR A 1 108 ? -6.303 1.702 15.855 1.00 84.56 108 THR A O 1
ATOM 830 N N . PRO A 1 109 ? -5.083 1.952 13.981 1.00 86.25 109 PRO A N 1
ATOM 831 C CA . PRO A 1 109 ? -6.036 1.263 13.119 1.00 86.25 109 PRO A CA 1
ATOM 832 C C . PRO A 1 109 ? -6.140 -0.219 13.462 1.00 86.25 109 PRO A C 1
ATOM 834 O O . PRO A 1 109 ? -5.150 -0.874 13.780 1.00 86.25 109 PRO A O 1
ATOM 837 N N . ASN A 1 110 ? -7.357 -0.750 13.354 1.00 87.62 110 ASN A N 1
ATOM 838 C CA . ASN A 1 110 ? -7.616 -2.183 13.418 1.00 87.62 110 ASN A CA 1
ATOM 839 C C . ASN A 1 110 ? -7.114 -2.896 12.160 1.00 87.62 110 ASN A C 1
ATOM 841 O O . ASN A 1 110 ? -6.753 -4.058 12.250 1.00 87.62 110 ASN A O 1
ATOM 845 N N . LEU A 1 111 ? -7.104 -2.204 11.017 1.00 86.75 111 LEU A N 1
ATOM 846 C CA . LEU A 1 111 ? -6.658 -2.729 9.731 1.00 86.75 111 LEU A CA 1
ATOM 847 C C . LEU A 1 111 ? -5.968 -1.629 8.923 1.00 86.75 111 LEU A C 1
ATOM 849 O O . LEU A 1 111 ? -6.507 -0.529 8.782 1.00 86.75 111 LEU A O 1
ATOM 853 N N . VAL A 1 112 ? -4.812 -1.938 8.343 1.00 89.12 112 VAL A N 1
ATOM 854 C CA . VAL A 1 112 ? -4.155 -1.086 7.351 1.00 89.12 112 VAL A CA 1
ATOM 855 C C . VAL A 1 112 ? -4.291 -1.693 5.969 1.00 89.12 112 VAL A C 1
ATOM 857 O O . VAL A 1 112 ? -3.855 -2.808 5.707 1.00 89.12 112 VAL A O 1
ATOM 860 N N . CYS A 1 113 ? -4.868 -0.912 5.072 1.00 88.75 113 CYS A N 1
ATOM 861 C CA . CYS A 1 113 ? -5.048 -1.238 3.676 1.00 88.75 113 CYS A CA 1
ATOM 862 C C . CYS A 1 113 ? -3.988 -0.497 2.853 1.00 88.75 113 CYS A C 1
ATOM 864 O O . CYS A 1 113 ? -4.162 0.675 2.506 1.00 88.75 113 CYS A O 1
ATOM 866 N N . LEU A 1 114 ? -2.873 -1.167 2.563 1.00 89.81 114 LEU A N 1
ATOM 867 C CA . LEU A 1 114 ? -1.768 -0.596 1.801 1.00 89.81 114 LEU A CA 1
ATOM 868 C C . LEU A 1 114 ? -1.967 -0.856 0.313 1.00 89.81 114 LEU A C 1
ATOM 870 O O . LEU A 1 114 ? -2.012 -2.004 -0.116 1.00 89.81 114 LEU A O 1
ATOM 874 N N . LEU A 1 115 ? -2.014 0.194 -0.496 1.00 86.56 115 LEU A N 1
ATOM 875 C CA . LEU A 1 115 ? -1.946 0.013 -1.937 1.00 86.56 115 LEU A CA 1
ATOM 876 C C . LEU A 1 115 ? -0.520 -0.196 -2.424 1.00 86.56 115 LEU A C 1
ATOM 878 O O . LEU A 1 115 ? 0.398 0.527 -2.033 1.00 86.56 115 LEU A O 1
ATOM 882 N N . ALA A 1 116 ? -0.364 -1.155 -3.331 1.00 84.25 116 ALA A N 1
ATOM 883 C CA . ALA A 1 116 ? 0.892 -1.450 -3.984 1.00 84.25 116 ALA A CA 1
ATOM 884 C C . ALA A 1 116 ? 1.450 -0.179 -4.666 1.00 84.25 116 ALA A C 1
ATOM 886 O O . ALA A 1 116 ? 0.733 0.504 -5.409 1.00 84.25 116 ALA A O 1
ATOM 887 N N . PRO A 1 117 ? 2.721 0.178 -4.414 1.00 83.38 117 PRO A N 1
ATOM 888 C CA . PRO A 1 117 ? 3.278 1.460 -4.829 1.00 83.38 117 PRO A CA 1
ATOM 889 C C . PRO A 1 117 ? 3.638 1.452 -6.318 1.00 83.38 117 PRO A C 1
ATOM 891 O O . PRO A 1 117 ? 4.780 1.235 -6.710 1.00 83.38 117 PRO A O 1
ATOM 894 N N . SER A 1 118 ? 2.654 1.722 -7.176 1.00 79.44 118 SER A N 1
ATOM 895 C CA . SER A 1 118 ? 2.835 1.709 -8.638 1.00 79.44 118 SER A CA 1
ATOM 896 C C . SER A 1 118 ? 3.835 2.738 -9.177 1.00 79.44 118 SER A C 1
ATOM 898 O O . SER A 1 118 ? 4.319 2.582 -10.293 1.00 79.44 118 SER A O 1
ATOM 900 N N . ASN A 1 119 ? 4.217 3.762 -8.404 1.00 79.31 119 ASN A N 1
ATOM 901 C CA . ASN A 1 119 ? 5.289 4.685 -8.810 1.00 79.31 119 ASN A CA 1
ATOM 902 C C . ASN A 1 119 ? 6.671 4.014 -8.842 1.00 79.31 119 ASN A C 1
ATOM 904 O O . ASN A 1 119 ? 7.588 4.534 -9.476 1.00 79.31 119 ASN A O 1
ATOM 908 N N . ASN A 1 120 ? 6.827 2.830 -8.240 1.00 75.12 120 ASN A N 1
ATOM 909 C CA . ASN A 1 120 ? 8.031 2.023 -8.417 1.00 75.12 120 ASN A CA 1
ATOM 910 C C . ASN A 1 120 ? 8.263 1.605 -9.878 1.00 75.12 120 ASN A C 1
ATOM 912 O O . ASN A 1 120 ? 9.411 1.342 -10.221 1.00 75.12 120 ASN A O 1
ATOM 916 N N . LEU A 1 121 ? 7.237 1.633 -10.747 1.00 70.19 121 LEU A N 1
ATOM 917 C CA . LEU A 1 121 ? 7.383 1.425 -12.199 1.00 70.19 121 LEU A CA 1
ATOM 918 C C . LEU A 1 121 ? 8.372 2.408 -12.836 1.00 70.19 121 LEU A C 1
ATOM 920 O O . LEU A 1 121 ? 9.048 2.059 -13.795 1.00 70.19 121 LEU A O 1
ATOM 924 N N . THR A 1 122 ? 8.450 3.631 -12.309 1.00 72.38 122 THR A N 1
ATOM 925 C CA . THR A 1 122 ? 9.342 4.685 -12.811 1.00 72.38 122 THR A CA 1
ATOM 926 C C . THR A 1 122 ? 10.496 4.990 -11.860 1.00 72.38 122 THR A C 1
ATOM 928 O O . THR A 1 122 ? 11.522 5.502 -12.295 1.00 72.38 122 THR A O 1
ATOM 931 N N . ALA A 1 123 ? 10.336 4.715 -10.561 1.00 76.19 123 ALA A N 1
ATOM 932 C CA . ALA A 1 123 ? 11.325 5.058 -9.537 1.00 76.19 123 ALA A CA 1
ATOM 933 C C . ALA A 1 123 ? 12.400 3.977 -9.315 1.00 76.19 123 ALA A C 1
ATOM 935 O O . ALA A 1 123 ? 13.497 4.298 -8.859 1.00 76.19 123 ALA A O 1
ATOM 936 N N . SER A 1 124 ? 12.105 2.707 -9.608 1.00 78.00 124 SER A N 1
ATOM 937 C CA . SER A 1 124 ? 13.051 1.599 -9.419 1.00 78.00 124 SER A CA 1
ATOM 938 C C . SER A 1 124 ? 13.791 1.271 -10.714 1.00 78.00 124 SER A C 1
ATOM 940 O O . SER A 1 124 ? 13.210 1.331 -11.794 1.00 78.00 124 SER A O 1
ATOM 942 N N . ARG A 1 125 ? 15.071 0.881 -10.615 1.00 74.44 125 ARG A N 1
ATOM 943 C CA . ARG A 1 125 ? 15.855 0.477 -11.797 1.00 74.44 125 ARG A CA 1
ATOM 944 C C . ARG A 1 125 ? 15.543 -0.954 -12.219 1.00 74.44 125 ARG A C 1
ATOM 946 O O . ARG A 1 125 ? 15.690 -1.293 -13.387 1.00 74.44 125 ARG A O 1
ATOM 953 N N . THR A 1 126 ? 15.134 -1.795 -11.266 1.00 85.12 126 THR A N 1
ATOM 954 C CA . THR A 1 126 ? 14.756 -3.193 -11.502 1.00 85.12 126 THR A CA 1
ATOM 955 C C . THR A 1 126 ? 13.547 -3.602 -10.658 1.00 85.12 126 THR A C 1
ATOM 957 O O . THR A 1 126 ? 13.277 -3.017 -9.606 1.00 85.12 126 THR A O 1
ATOM 960 N N . PHE A 1 127 ? 12.850 -4.662 -11.078 1.00 85.88 127 PHE A N 1
ATOM 961 C CA . PHE A 1 127 ? 11.757 -5.251 -10.296 1.00 85.88 127 PHE A CA 1
ATOM 962 C C . PHE A 1 127 ? 12.236 -5.774 -8.934 1.00 85.88 127 PHE A C 1
ATOM 964 O O . PHE A 1 127 ? 11.561 -5.568 -7.931 1.00 85.88 127 PHE A O 1
ATOM 971 N N . GLY A 1 128 ? 13.430 -6.374 -8.867 1.00 86.31 128 GLY A N 1
ATOM 972 C CA . GLY A 1 128 ? 13.986 -6.883 -7.610 1.00 86.31 128 GLY A CA 1
ATOM 973 C C . GLY A 1 128 ? 14.251 -5.782 -6.577 1.00 86.31 128 GLY A C 1
ATOM 974 O O . GLY A 1 128 ? 13.965 -5.966 -5.396 1.00 86.31 128 GLY A O 1
ATOM 975 N N . GLU A 1 129 ? 14.735 -4.612 -7.009 1.00 87.25 129 GLU A N 1
ATOM 976 C CA . GLU A 1 129 ? 14.866 -3.440 -6.131 1.00 87.25 129 GLU A 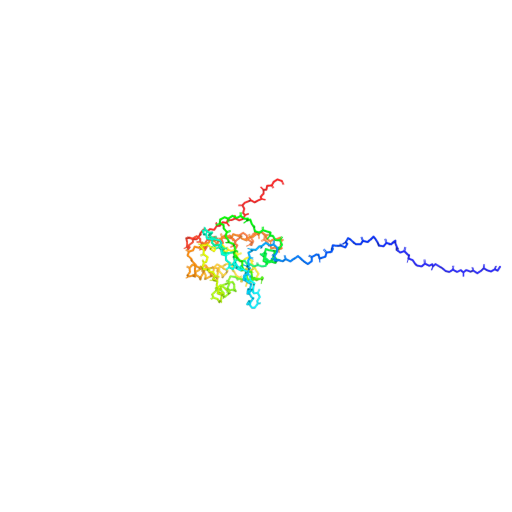CA 1
ATOM 977 C C . GLU A 1 129 ? 13.500 -2.974 -5.610 1.00 87.25 129 GLU A C 1
ATOM 979 O O . GLU A 1 129 ? 13.342 -2.759 -4.406 1.00 87.25 129 GLU A O 1
ATOM 984 N N . ALA A 1 130 ? 12.496 -2.893 -6.493 1.00 87.75 130 ALA A N 1
ATOM 985 C CA . ALA A 1 130 ? 11.130 -2.548 -6.105 1.00 87.75 130 ALA A CA 1
ATOM 986 C C . ALA A 1 130 ? 10.571 -3.537 -5.070 1.00 87.75 130 ALA A C 1
ATOM 988 O O . ALA A 1 130 ? 9.984 -3.118 -4.071 1.00 87.75 130 ALA A O 1
ATOM 989 N N . GLY A 1 131 ? 10.802 -4.838 -5.263 1.00 90.50 131 GLY A N 1
ATOM 990 C CA . GLY A 1 131 ? 10.400 -5.885 -4.327 1.00 90.50 131 GLY A CA 1
ATOM 991 C C . GLY A 1 131 ? 11.087 -5.771 -2.964 1.00 90.50 131 GLY A C 1
ATOM 992 O O . GLY A 1 131 ? 10.437 -5.918 -1.928 1.00 90.50 131 GLY A O 1
ATOM 993 N N . VAL A 1 132 ? 12.385 -5.454 -2.932 1.00 91.44 132 VAL A N 1
ATOM 994 C CA . VAL A 1 132 ? 13.134 -5.238 -1.681 1.00 91.44 132 VAL A CA 1
ATOM 995 C C . VAL A 1 132 ? 12.592 -4.037 -0.909 1.00 91.44 132 VAL A C 1
ATOM 997 O O . VAL A 1 132 ? 12.391 -4.126 0.305 1.00 91.44 132 VAL A O 1
ATOM 1000 N N . ASP A 1 133 ? 12.338 -2.917 -1.582 1.00 90.31 133 ASP A N 1
ATOM 1001 C CA . ASP A 1 133 ? 11.802 -1.727 -0.920 1.00 90.31 133 ASP A CA 1
ATOM 1002 C C . ASP A 1 133 ? 10.354 -1.924 -0.473 1.00 90.31 133 ASP A C 1
ATOM 1004 O O . ASP A 1 133 ? 9.983 -1.498 0.625 1.00 90.31 133 ASP A O 1
ATOM 1008 N N . PHE A 1 134 ? 9.562 -2.660 -1.251 1.00 92.75 134 PHE A N 1
ATOM 1009 C CA . PHE A 1 134 ? 8.221 -3.070 -0.858 1.00 92.75 134 PHE A CA 1
ATOM 1010 C C . PHE A 1 134 ? 8.232 -3.979 0.381 1.00 92.75 134 PHE A C 1
ATOM 1012 O O . PHE A 1 134 ? 7.472 -3.749 1.320 1.00 92.75 134 PHE A O 1
ATOM 1019 N N . ALA A 1 135 ? 9.161 -4.934 0.469 1.00 93.44 135 ALA A N 1
ATOM 1020 C CA . ALA A 1 135 ? 9.320 -5.775 1.658 1.00 93.44 135 ALA A CA 1
ATOM 1021 C C . ALA A 1 135 ? 9.674 -4.954 2.912 1.00 93.44 135 ALA A C 1
ATOM 1023 O O . ALA A 1 135 ? 9.171 -5.224 4.006 1.00 93.44 135 ALA A O 1
ATOM 1024 N N . LYS A 1 136 ? 10.525 -3.924 2.774 1.00 93.88 136 LYS A N 1
ATOM 1025 C CA . LYS A 1 136 ? 10.847 -3.006 3.881 1.00 93.88 136 LYS A CA 1
ATOM 1026 C C . LYS A 1 136 ? 9.620 -2.207 4.318 1.00 93.88 136 LYS A C 1
ATOM 1028 O O . LYS A 1 136 ? 9.435 -2.013 5.518 1.00 93.88 136 LYS A O 1
ATOM 1033 N N . LEU A 1 137 ? 8.807 -1.745 3.367 1.00 91.94 137 LEU A N 1
ATOM 1034 C CA . LEU A 1 137 ? 7.554 -1.044 3.641 1.00 91.94 137 LEU A CA 1
ATOM 1035 C C . LEU A 1 137 ? 6.578 -1.937 4.416 1.00 91.94 137 LEU A C 1
ATOM 1037 O O . LEU A 1 137 ? 6.116 -1.529 5.480 1.00 91.94 137 LEU A O 1
ATOM 1041 N N . LEU A 1 138 ? 6.333 -3.165 3.945 1.00 93.94 138 LEU A N 1
ATOM 1042 C CA . LEU A 1 138 ? 5.452 -4.122 4.623 1.00 93.94 138 LEU A CA 1
ATOM 1043 C C . LEU A 1 138 ? 5.936 -4.443 6.034 1.00 93.94 138 LEU A C 1
ATOM 1045 O O . LEU A 1 138 ? 5.152 -4.405 6.975 1.00 93.94 138 LEU A O 1
ATOM 1049 N N . ARG A 1 139 ? 7.241 -4.667 6.212 1.00 94.06 139 ARG A N 1
ATOM 1050 C CA . ARG A 1 139 ? 7.817 -4.919 7.539 1.00 94.06 139 ARG A CA 1
ATOM 1051 C C . ARG A 1 139 ? 7.589 -3.749 8.490 1.00 94.06 139 ARG A C 1
ATOM 1053 O O . ARG A 1 139 ? 7.234 -3.957 9.643 1.00 94.06 139 ARG A O 1
ATOM 1060 N N . SER A 1 140 ? 7.789 -2.521 8.014 1.00 92.31 140 SER A N 1
ATOM 1061 C CA . SER A 1 140 ? 7.497 -1.328 8.808 1.00 92.31 140 SER A CA 1
ATOM 1062 C C . SER A 1 140 ? 6.009 -1.230 9.152 1.00 92.31 140 SER A C 1
ATOM 1064 O O . SER A 1 140 ? 5.694 -0.936 10.298 1.00 92.31 140 SER A O 1
ATOM 1066 N N . ALA A 1 141 ? 5.107 -1.531 8.215 1.00 90.44 141 ALA A N 1
ATOM 1067 C CA . ALA A 1 141 ? 3.669 -1.524 8.472 1.00 90.44 141 ALA A CA 1
ATOM 1068 C C . ALA A 1 141 ? 3.256 -2.571 9.520 1.00 90.44 141 ALA A C 1
ATOM 1070 O O . ALA A 1 141 ? 2.596 -2.219 10.491 1.00 90.44 141 ALA A O 1
ATOM 1071 N N . CYS A 1 142 ? 3.702 -3.822 9.389 1.00 91.81 142 CYS A N 1
ATOM 1072 C CA . CYS A 1 142 ? 3.389 -4.890 10.345 1.00 91.81 142 CYS A CA 1
ATOM 1073 C C . CYS A 1 142 ? 3.965 -4.639 11.746 1.00 91.81 142 CYS A C 1
ATOM 1075 O O . CYS A 1 142 ? 3.407 -5.100 12.732 1.00 91.81 142 CYS A O 1
ATOM 1077 N N . ASN A 1 143 ? 5.072 -3.899 11.855 1.00 92.06 143 ASN A N 1
ATOM 1078 C CA . ASN A 1 143 ? 5.618 -3.511 13.158 1.00 92.06 143 ASN A CA 1
ATOM 1079 C C . ASN A 1 143 ? 4.803 -2.397 13.835 1.00 92.06 143 ASN A C 1
ATOM 1081 O O . ASN A 1 143 ? 4.844 -2.271 15.056 1.00 92.06 143 ASN A O 1
ATOM 1085 N N . LEU A 1 144 ? 4.126 -1.557 13.049 1.00 89.06 144 LEU A N 1
ATOM 1086 C CA . LEU A 1 144 ? 3.366 -0.405 13.539 1.00 89.06 144 LEU A CA 1
ATOM 1087 C C . LEU A 1 144 ? 1.890 -0.735 13.785 1.00 89.06 144 LEU A C 1
ATOM 1089 O O . LEU A 1 144 ? 1.249 -0.080 14.608 1.00 89.06 144 LEU A O 1
ATOM 1093 N N . PHE A 1 145 ? 1.345 -1.724 13.073 1.00 90.50 145 PHE A N 1
ATOM 1094 C CA . PHE A 1 145 ? -0.088 -1.994 13.030 1.00 90.50 145 PHE A CA 1
ATOM 1095 C C . PHE A 1 145 ? -0.402 -3.481 13.198 1.00 90.50 145 PHE A C 1
ATOM 1097 O O . PHE A 1 145 ? 0.355 -4.323 12.718 1.00 90.50 145 PHE A O 1
ATOM 1104 N N . PRO A 1 146 ? -1.535 -3.811 13.844 1.00 88.44 146 PRO A N 1
ATOM 1105 C CA . PRO A 1 146 ? -1.881 -5.191 14.172 1.00 88.44 146 PRO A CA 1
ATOM 1106 C C . PRO A 1 146 ? -2.244 -6.036 12.946 1.00 88.44 146 PRO A C 1
ATOM 1108 O O . PRO A 1 146 ? -1.994 -7.236 12.944 1.00 88.44 146 PRO A O 1
ATOM 1111 N N . GLU A 1 147 ? -2.829 -5.426 11.913 1.00 92.06 147 GLU A N 1
ATOM 1112 C CA . GLU A 1 147 ? -3.286 -6.127 10.714 1.00 92.06 147 GLU A CA 1
ATOM 1113 C C . GLU A 1 147 ? -3.003 -5.281 9.469 1.00 92.06 147 GLU A C 1
ATOM 1115 O O . GLU A 1 147 ? -3.319 -4.087 9.427 1.00 92.06 147 GLU A O 1
ATOM 1120 N N . VAL A 1 148 ? -2.394 -5.899 8.456 1.00 93.06 148 VAL A N 1
ATOM 1121 C CA . VAL A 1 148 ? -2.023 -5.255 7.191 1.00 93.06 148 VAL A CA 1
ATOM 1122 C C . VAL A 1 148 ? -2.502 -6.124 6.038 1.00 93.06 148 VAL A C 1
ATOM 1124 O O . VAL A 1 148 ? -2.231 -7.321 6.001 1.00 93.06 148 VAL A O 1
ATOM 1127 N N . VAL A 1 149 ? -3.167 -5.504 5.071 1.00 92.31 149 VAL A N 1
ATOM 1128 C CA . VAL A 1 149 ? -3.537 -6.115 3.793 1.00 92.31 149 VAL A CA 1
ATOM 1129 C C . VAL A 1 149 ? -3.004 -5.261 2.657 1.00 92.31 149 VAL A C 1
ATOM 1131 O O . VAL A 1 149 ? -2.945 -4.031 2.758 1.00 92.31 149 VAL A O 1
ATOM 1134 N N . VAL A 1 150 ? -2.615 -5.914 1.569 1.00 91.44 150 VAL A N 1
ATOM 1135 C CA . VAL A 1 150 ? -2.159 -5.241 0.359 1.00 91.44 150 VAL A CA 1
ATOM 1136 C C . VAL A 1 150 ? -3.272 -5.263 -0.670 1.00 91.44 150 VAL A C 1
ATOM 1138 O O . VAL A 1 150 ? -3.794 -6.322 -1.008 1.00 91.44 150 VAL A O 1
ATOM 1141 N N . LEU A 1 151 ? -3.603 -4.092 -1.196 1.00 89.62 151 LEU A N 1
ATOM 1142 C CA . LEU A 1 151 ? -4.398 -3.959 -2.404 1.00 89.62 151 LEU A CA 1
ATOM 1143 C C . LEU A 1 151 ? -3.472 -3.688 -3.580 1.00 89.62 151 LEU A C 1
ATOM 1145 O O . LEU A 1 151 ? -2.561 -2.865 -3.512 1.00 89.62 151 LEU A O 1
ATOM 1149 N N . ASP A 1 152 ? -3.734 -4.360 -4.679 1.00 87.31 152 ASP A N 1
ATOM 1150 C CA . ASP A 1 152 ? -3.018 -4.163 -5.925 1.00 87.31 152 ASP A CA 1
ATOM 1151 C C . ASP A 1 152 ? -3.248 -2.763 -6.514 1.00 87.31 152 ASP A C 1
ATOM 1153 O O . ASP A 1 152 ? -4.228 -2.076 -6.206 1.00 87.31 152 ASP A O 1
ATOM 1157 N N . PHE A 1 153 ? -2.330 -2.326 -7.373 1.00 81.75 153 PHE A N 1
ATOM 1158 C CA . PHE A 1 153 ? -2.444 -1.033 -8.026 1.00 81.75 153 PHE A CA 1
ATOM 1159 C C . PHE A 1 153 ? -3.333 -1.120 -9.274 1.00 81.75 153 PHE A C 1
ATOM 1161 O O . PHE A 1 153 ? -3.269 -2.106 -10.019 1.00 81.75 153 PHE A O 1
ATOM 1168 N N . PRO A 1 154 ? -4.158 -0.090 -9.542 1.00 79.50 154 PRO A N 1
ATOM 1169 C CA . PRO A 1 154 ? -4.957 -0.047 -10.758 1.00 79.50 154 PRO A CA 1
ATOM 1170 C C . PRO A 1 154 ? -4.045 0.047 -11.996 1.00 79.50 154 PRO A C 1
ATOM 1172 O O . PRO A 1 154 ? -3.014 0.725 -11.930 1.00 79.50 154 PRO A O 1
ATOM 1175 N N . PRO A 1 155 ? -4.408 -0.589 -13.125 1.00 78.81 155 PRO A N 1
ATOM 1176 C CA . PRO A 1 155 ? -3.643 -0.486 -14.364 1.00 78.81 155 PRO A CA 1
ATOM 1177 C C . PRO A 1 155 ? -3.461 0.974 -14.801 1.00 78.81 155 PRO A C 1
ATOM 1179 O O . PRO A 1 155 ? -4.415 1.752 -14.840 1.00 78.81 155 PRO A O 1
ATOM 1182 N N . ARG A 1 156 ? -2.232 1.350 -15.154 1.00 75.25 156 ARG A N 1
ATOM 1183 C CA . ARG A 1 156 ? -1.879 2.652 -15.723 1.00 75.25 156 ARG A CA 1
ATOM 1184 C C . ARG A 1 156 ? -1.897 2.557 -17.242 1.00 75.25 156 ARG A C 1
ATOM 1186 O O . ARG A 1 156 ? -1.152 1.773 -17.817 1.00 75.25 156 ARG A O 1
ATOM 1193 N N . LEU A 1 157 ? -2.686 3.409 -17.892 1.00 74.69 157 LEU A N 1
ATOM 1194 C CA . LEU A 1 157 ? -2.743 3.487 -19.360 1.00 74.69 157 LEU A CA 1
ATOM 1195 C C . LEU A 1 157 ? -1.421 3.958 -19.991 1.00 74.69 157 LEU A C 1
ATOM 1197 O O . LEU A 1 157 ? -1.184 3.735 -21.170 1.00 74.69 157 LEU A O 1
ATOM 1201 N N . THR A 1 158 ? -0.571 4.629 -19.212 1.00 75.12 158 THR A N 1
ATOM 1202 C CA . THR A 1 158 ? 0.696 5.218 -19.667 1.00 75.12 158 THR A CA 1
ATOM 1203 C C . THR A 1 158 ? 1.905 4.298 -19.505 1.00 75.12 158 THR A C 1
ATOM 1205 O O . THR A 1 158 ? 3.003 4.678 -19.903 1.00 75.12 158 THR A O 1
ATOM 1208 N N . ALA A 1 159 ? 1.734 3.120 -18.903 1.00 75.69 159 ALA A N 1
ATOM 1209 C CA . ALA A 1 159 ? 2.811 2.165 -18.676 1.00 75.69 159 ALA A CA 1
ATOM 1210 C C . ALA A 1 159 ? 2.569 0.885 -19.479 1.00 75.69 159 ALA A C 1
ATOM 1212 O O . ALA A 1 159 ? 1.430 0.477 -19.698 1.00 75.69 159 ALA A O 1
ATOM 1213 N N . ASP A 1 160 ? 3.653 0.233 -19.884 1.00 84.38 160 ASP A N 1
ATOM 1214 C CA . ASP A 1 160 ? 3.590 -1.031 -20.609 1.00 84.38 160 ASP A CA 1
ATOM 1215 C C . ASP A 1 160 ? 2.892 -2.125 -19.778 1.00 84.38 160 ASP A C 1
ATOM 1217 O O . ASP A 1 160 ? 3.119 -2.251 -18.570 1.00 84.38 160 ASP A O 1
ATOM 1221 N N . ALA A 1 161 ? 1.999 -2.888 -20.412 1.00 83.62 161 ALA A N 1
ATOM 1222 C CA . ALA A 1 161 ? 1.145 -3.853 -19.721 1.00 83.62 161 ALA A CA 1
ATOM 1223 C C . ALA A 1 161 ? 1.953 -5.019 -19.130 1.00 83.62 161 ALA A C 1
ATOM 1225 O O . ALA A 1 161 ? 1.691 -5.436 -17.997 1.00 83.62 161 ALA A O 1
ATOM 1226 N N . ASP A 1 162 ? 2.969 -5.496 -19.851 1.00 85.56 162 ASP A N 1
ATOM 1227 C CA . ASP A 1 162 ? 3.829 -6.585 -19.392 1.00 85.56 162 ASP A CA 1
ATOM 1228 C C . ASP A 1 162 ? 4.729 -6.124 -18.240 1.00 85.56 162 ASP A C 1
ATOM 1230 O O . ASP A 1 162 ? 4.849 -6.820 -17.230 1.00 85.56 162 ASP A O 1
ATOM 1234 N N . HIS A 1 163 ? 5.273 -4.905 -18.306 1.00 83.94 163 HIS A N 1
ATOM 1235 C CA . HIS A 1 163 ? 6.012 -4.312 -17.184 1.00 83.94 163 HIS A CA 1
ATOM 1236 C C . HIS A 1 163 ? 5.155 -4.175 -15.919 1.00 83.94 163 HIS A C 1
ATOM 1238 O O . HIS A 1 163 ? 5.621 -4.465 -14.813 1.00 83.94 163 HIS A O 1
ATOM 1244 N N . GLN A 1 164 ? 3.896 -3.752 -16.060 1.00 87.19 164 GLN A N 1
ATOM 1245 C CA . GLN A 1 164 ? 2.968 -3.659 -14.932 1.00 87.19 164 GLN A CA 1
ATOM 1246 C C . GLN A 1 164 ? 2.646 -5.030 -14.340 1.00 87.19 164 GLN A C 1
ATOM 1248 O O . GLN A 1 164 ? 2.617 -5.179 -13.116 1.00 87.19 164 GLN A O 1
ATOM 1253 N N . LYS A 1 165 ? 2.450 -6.036 -15.196 1.00 87.50 165 LYS A N 1
ATOM 1254 C CA . LYS A 1 165 ? 2.210 -7.417 -14.778 1.00 87.50 165 LYS A CA 1
ATOM 1255 C C . LYS A 1 165 ? 3.393 -7.977 -13.988 1.00 87.50 165 LYS A C 1
ATOM 1257 O O . LYS A 1 165 ? 3.191 -8.472 -12.883 1.00 87.50 165 LYS A O 1
ATOM 1262 N N . LEU A 1 166 ? 4.616 -7.824 -14.493 1.00 89.06 166 LEU A N 1
ATOM 1263 C CA . LEU A 1 166 ? 5.828 -8.294 -13.812 1.00 89.06 166 LEU A CA 1
ATOM 1264 C C . LEU A 1 166 ? 6.016 -7.625 -12.444 1.00 89.06 166 LEU A C 1
ATOM 1266 O O . LEU A 1 166 ? 6.357 -8.286 -11.464 1.00 89.06 166 LEU A O 1
ATOM 1270 N N . MET A 1 167 ? 5.745 -6.321 -12.343 1.00 88.50 167 MET A N 1
ATOM 1271 C CA . MET A 1 167 ? 5.811 -5.621 -11.059 1.00 88.50 167 MET A CA 1
ATOM 1272 C C . MET A 1 167 ? 4.750 -6.114 -10.069 1.00 88.50 167 MET A C 1
ATOM 1274 O O . MET A 1 167 ? 5.034 -6.285 -8.884 1.00 88.50 167 MET A O 1
ATOM 1278 N N . ARG A 1 168 ? 3.529 -6.355 -10.548 1.00 90.00 168 ARG A N 1
ATOM 1279 C CA . ARG A 1 168 ? 2.443 -6.910 -9.737 1.00 90.00 168 ARG A CA 1
ATOM 1280 C C . ARG A 1 168 ? 2.792 -8.298 -9.211 1.00 90.00 168 ARG A C 1
ATOM 1282 O O . ARG A 1 168 ? 2.616 -8.553 -8.023 1.00 90.00 168 ARG A O 1
ATOM 1289 N N . GLU A 1 169 ? 3.314 -9.170 -10.069 1.00 91.12 169 GLU A N 1
ATOM 1290 C CA . GLU A 1 169 ? 3.777 -10.507 -9.688 1.00 91.12 169 GLU A CA 1
ATOM 1291 C C . GLU A 1 169 ? 4.878 -10.433 -8.627 1.00 91.12 169 GLU A C 1
ATOM 1293 O O . GLU A 1 169 ? 4.836 -11.163 -7.637 1.00 91.12 169 GLU A O 1
ATOM 1298 N N . GLU A 1 170 ? 5.821 -9.501 -8.777 1.00 92.50 170 GLU A N 1
ATOM 1299 C CA . GLU A 1 170 ? 6.885 -9.286 -7.800 1.00 92.50 170 GLU A CA 1
ATOM 1300 C C . GLU A 1 170 ? 6.341 -8.831 -6.436 1.00 92.50 170 GLU A C 1
ATOM 1302 O O . GLU A 1 170 ? 6.733 -9.371 -5.398 1.00 92.50 170 GLU A O 1
ATOM 1307 N N . PHE A 1 171 ? 5.391 -7.894 -6.403 1.00 91.75 171 PHE A N 1
ATOM 1308 C CA . PHE A 1 171 ? 4.756 -7.472 -5.151 1.00 91.75 171 PHE A CA 1
ATOM 1309 C C . PHE A 1 171 ? 3.911 -8.575 -4.518 1.00 91.75 171 PHE A C 1
ATOM 1311 O O . PHE A 1 171 ? 3.991 -8.779 -3.304 1.00 91.75 171 PHE A O 1
ATOM 1318 N N . HIS A 1 172 ? 3.162 -9.328 -5.322 1.00 92.69 172 HIS A N 1
ATOM 1319 C CA . HIS A 1 172 ? 2.402 -10.478 -4.848 1.00 92.69 172 HIS A CA 1
ATOM 1320 C C . HIS A 1 172 ? 3.328 -11.531 -4.225 1.00 92.69 172 HIS A C 1
ATOM 1322 O O . HIS A 1 172 ? 3.095 -11.993 -3.109 1.00 92.69 172 HIS A O 1
ATOM 1328 N N . ARG A 1 173 ? 4.446 -11.841 -4.894 1.00 94.69 173 ARG A N 1
ATOM 1329 C CA . ARG A 1 173 ? 5.482 -12.754 -4.396 1.00 94.69 173 ARG A CA 1
ATOM 1330 C C . ARG A 1 173 ? 6.063 -12.289 -3.061 1.00 94.69 173 ARG A C 1
ATOM 1332 O O . ARG A 1 173 ? 6.323 -13.114 -2.186 1.00 94.69 173 ARG A O 1
ATOM 1339 N N . VAL A 1 174 ? 6.316 -10.990 -2.905 1.00 94.44 174 VAL A N 1
ATOM 1340 C CA . VAL A 1 174 ? 6.841 -10.415 -1.658 1.00 94.44 174 VAL A CA 1
ATOM 1341 C C . VAL A 1 174 ? 5.809 -10.494 -0.530 1.00 94.44 174 VAL A C 1
ATOM 1343 O O . VAL A 1 174 ? 6.167 -10.934 0.560 1.00 94.44 174 VAL A O 1
ATOM 1346 N N . ALA A 1 175 ? 4.548 -10.140 -0.789 1.00 93.50 175 ALA A N 1
ATOM 1347 C CA . ALA A 1 175 ? 3.472 -10.224 0.199 1.00 93.50 175 ALA A CA 1
ATOM 1348 C C . ALA A 1 175 ? 3.230 -11.671 0.660 1.00 93.50 175 ALA A C 1
ATOM 1350 O O . ALA A 1 175 ? 3.198 -11.933 1.862 1.00 93.50 175 ALA A O 1
ATOM 1351 N N . ALA A 1 176 ? 3.187 -12.623 -0.278 1.00 93.88 176 ALA A N 1
ATOM 1352 C CA . ALA A 1 176 ? 3.025 -14.046 0.020 1.00 93.88 176 ALA A CA 1
ATOM 1353 C C . ALA A 1 176 ? 4.160 -14.599 0.901 1.00 93.88 176 ALA A C 1
ATOM 1355 O O . ALA A 1 176 ? 3.916 -15.367 1.825 1.00 93.88 176 ALA A O 1
ATOM 1356 N N . ARG A 1 177 ? 5.412 -14.168 0.680 1.00 94.31 177 ARG A N 1
ATOM 1357 C CA . ARG A 1 177 ? 6.552 -14.556 1.537 1.00 94.31 177 ARG A CA 1
ATOM 1358 C C . ARG A 1 177 ? 6.459 -14.025 2.968 1.00 94.31 177 ARG A C 1
ATOM 1360 O O . ARG A 1 177 ? 7.189 -14.508 3.828 1.00 94.31 177 ARG A O 1
ATOM 1367 N N . MET A 1 178 ? 5.634 -13.010 3.198 1.00 93.62 178 MET A N 1
ATOM 1368 C CA . MET A 1 178 ? 5.421 -12.390 4.504 1.00 93.62 178 MET A CA 1
ATOM 1369 C C . MET A 1 178 ? 4.083 -12.796 5.132 1.00 93.62 178 MET A C 1
ATOM 1371 O O . MET A 1 178 ? 3.739 -12.243 6.169 1.00 93.62 178 MET A O 1
ATOM 1375 N N . ASP A 1 179 ? 3.360 -13.740 4.518 1.00 93.50 179 ASP A N 1
ATOM 1376 C CA . ASP A 1 179 ? 2.026 -14.189 4.939 1.00 93.50 179 ASP A CA 1
ATOM 1377 C C . ASP A 1 179 ? 0.992 -13.046 5.007 1.00 93.50 179 ASP A C 1
ATOM 1379 O O . ASP A 1 179 ? 0.127 -12.983 5.876 1.00 93.50 179 ASP A O 1
ATOM 1383 N N . ILE A 1 180 ? 1.108 -12.089 4.079 1.00 93.38 180 ILE A N 1
ATOM 1384 C CA . ILE A 1 180 ? 0.220 -10.928 3.979 1.00 93.38 180 ILE A CA 1
ATOM 1385 C C . ILE A 1 180 ? -0.750 -11.134 2.819 1.00 93.38 180 ILE A C 1
ATOM 1387 O O . ILE A 1 180 ? -0.342 -11.419 1.690 1.00 93.38 180 ILE A O 1
ATOM 1391 N N . SER A 1 181 ? -2.041 -10.919 3.082 1.00 92.56 181 SER A N 1
ATOM 1392 C CA . SER A 1 181 ? -3.081 -10.996 2.055 1.00 92.56 181 SER A CA 1
ATOM 1393 C C . SER A 1 181 ? -2.860 -9.939 0.973 1.00 92.56 181 SER A C 1
ATOM 1395 O O . SER A 1 181 ? -2.787 -8.745 1.267 1.00 92.56 181 SER A O 1
ATOM 1397 N N . PHE A 1 182 ? -2.788 -10.384 -0.282 1.00 89.06 182 PHE A N 1
ATOM 1398 C CA . PHE A 1 182 ? -2.673 -9.531 -1.460 1.00 89.06 182 PHE A CA 1
ATOM 1399 C C . PHE A 1 182 ? -3.940 -9.662 -2.303 1.00 89.06 182 PHE A C 1
ATOM 1401 O O . PHE A 1 182 ? -4.184 -10.703 -2.913 1.00 89.06 182 PHE A O 1
ATOM 1408 N N . VAL A 1 183 ? -4.744 -8.605 -2.338 1.00 87.06 183 VAL A N 1
ATOM 1409 C CA . VAL A 1 183 ? -6.006 -8.559 -3.074 1.00 87.06 183 VAL A CA 1
ATOM 1410 C C . VAL A 1 183 ? -5.772 -7.861 -4.401 1.00 87.06 183 VAL A C 1
ATOM 1412 O O . VAL A 1 183 ? -5.427 -6.679 -4.461 1.00 87.06 183 VAL A O 1
ATOM 1415 N N . THR A 1 184 ? -5.963 -8.605 -5.479 1.00 78.19 184 THR A N 1
ATOM 1416 C CA . THR A 1 184 ? -5.829 -8.097 -6.838 1.00 78.19 184 THR A CA 1
ATOM 1417 C C . THR A 1 184 ? -7.036 -7.254 -7.232 1.00 78.19 184 THR A C 1
ATOM 1419 O O . THR A 1 184 ? -8.168 -7.613 -6.931 1.00 78.19 184 THR A O 1
ATOM 1422 N N . SER A 1 185 ? -6.813 -6.162 -7.966 1.00 61.25 185 SER A N 1
ATOM 1423 C CA . SER A 1 185 ? -7.896 -5.284 -8.443 1.00 61.25 185 SER A CA 1
ATOM 1424 C C . SER A 1 185 ? -8.659 -5.845 -9.664 1.00 61.25 185 SER A C 1
ATOM 1426 O O . SER A 1 185 ? -9.482 -5.139 -10.243 1.00 61.25 185 SER A O 1
ATOM 1428 N N . VAL A 1 186 ? -8.372 -7.081 -10.088 1.00 45.22 186 VAL A N 1
ATOM 1429 C CA . VAL A 1 186 ? -9.167 -7.836 -11.076 1.00 45.22 186 VAL A CA 1
ATOM 1430 C C . VAL A 1 186 ? -10.369 -8.431 -10.332 1.00 45.22 186 VAL A C 1
ATOM 1432 O O . VAL A 1 186 ? -10.167 -9.169 -9.381 1.00 45.22 186 VAL A O 1
ATOM 1435 N N . GLU A 1 187 ? -11.633 -8.125 -10.599 1.00 37.00 187 GLU A N 1
ATOM 1436 C CA . GLU A 1 187 ? -12.311 -7.586 -11.771 1.00 37.00 187 GLU A CA 1
ATOM 1437 C C . GLU A 1 187 ? -13.474 -6.689 -11.307 1.00 37.00 187 GLU A C 1
ATOM 1439 O O . GLU A 1 187 ? -14.403 -7.157 -10.654 1.00 37.00 187 GLU A O 1
ATOM 1444 N N . SER A 1 188 ? -13.468 -5.416 -11.704 1.00 35.00 188 SER A N 1
ATOM 1445 C CA . SER A 1 188 ? -14.715 -4.686 -11.971 1.00 35.00 188 SER A CA 1
ATOM 1446 C C . SER A 1 188 ? -14.895 -4.569 -13.484 1.00 35.00 188 SER A C 1
ATOM 1448 O O . SER A 1 188 ? -15.172 -3.495 -14.006 1.00 35.00 188 SER A O 1
ATOM 1450 N N . SER A 1 189 ? -14.681 -5.657 -14.224 1.00 40.03 189 SER A N 1
ATOM 1451 C CA . SER A 1 189 ? -15.364 -5.832 -15.502 1.00 40.03 189 SER A CA 1
ATOM 1452 C C . SER A 1 189 ? -16.813 -6.143 -15.158 1.00 40.03 189 SER A C 1
ATOM 1454 O O . SER A 1 189 ? -17.162 -7.285 -14.876 1.00 40.03 189 SER A O 1
ATOM 1456 N N . CYS A 1 190 ? -17.663 -5.121 -15.117 1.00 27.77 190 CYS A N 1
ATOM 1457 C CA . CYS A 1 190 ? -19.096 -5.360 -15.097 1.00 27.77 190 CYS A CA 1
ATOM 1458 C C . CYS A 1 190 ? -19.883 -4.236 -15.778 1.00 27.77 190 CYS A C 1
ATOM 1460 O O . CYS A 1 190 ? -19.887 -3.104 -15.296 1.00 27.77 190 CYS A O 1
ATOM 1462 N N . PHE A 1 191 ? -20.593 -4.691 -16.820 1.00 33.47 191 PHE A N 1
ATOM 1463 C CA . PHE A 1 191 ? -21.763 -4.149 -17.522 1.00 33.47 191 PHE A CA 1
ATOM 1464 C C . PHE A 1 191 ? -21.556 -3.089 -18.604 1.00 33.47 191 PHE A C 1
ATOM 1466 O O . PHE A 1 191 ? -21.141 -1.953 -18.296 1.00 33.47 191 PHE A O 1
#

Secondary structure (DSSP, 8-state):
-----PPPP--PPPPPPP---------GGGS---EEEEEETTEEEEEESS--TTPEEEEEEESGGGHHHHTT-SPPPPSSEEEEEEE-TT--HHHHHHHHHH---SSPPSEEEEEP-TTHHHH-SSHHHHHHHHHHHHHHHHHH-S-EEEEPPPPPTTS-HHHHHHHHHHHHHHHHHTT--EE--------

Radius of gyration: 23.66 Å; chains: 1; bounding box: 38×74×78 Å

pLDDT: mean 70.02, std 19.74, range [26.88, 94.69]

Organism: Scophthalmus maximus (NCBI:txid52904)

Foldseek 3Di:
DDDDDDDDDDDDDDDDDDPCPPVPVDDPPPDPQDWDWDDDPQKTKTFRPDDPPQAAEEEEEAEPPCVCVSVPVDDDDDDSYGYMYIYRHLDALQRSQVCLLPDDDPPAGQEYEYEQHPSCLVVPPDLVRSLVSNLSSVVSDVVRHVYYAYEYDDDDPPDDPVSSVSSRVSNVVSCVVVVHHYHYPPDPPDD